Protein AF-A0A0V1H3K2-F1 (afdb_monomer_lite)

Sequence (248 aa):
MGRLRLSHPGTLLQPLITHLFNSYKLFNLHESYLLPVVYCLTVRKDLPMYSLIFQVLHSKADELCVQLDPPKFVCDFETALIPSIQGNFPNTRVQGCFFYFCQAVLRQAGRLGLRTDYIHNQEIRRKVKMLMALALPVNLALAGFEILNGRKLGLVEALFEYFQREWLPATKIPLWNVHGVIVRTNNHLEGWHSRMNKRARKHHLGFYQFLQLIIDEHSKTGMVVRQMDEGYTRGRGYVRRSAAYRVQ

Organism: Trichinella pseudospiralis (NCBI:txid6337)

Structure (mmCIF, N/CA/C/O backbone):
data_AF-A0A0V1H3K2-F1
#
_entry.id   AF-A0A0V1H3K2-F1
#
loop_
_atom_site.group_PDB
_atom_site.id
_atom_site.type_symbol
_atom_site.label_atom_id
_atom_site.label_alt_id
_atom_site.label_comp_id
_atom_site.label_asym_id
_atom_site.label_entity_id
_atom_site.label_seq_id
_atom_site.pdbx_PDB_ins_code
_atom_site.Cartn_x
_atom_site.Cartn_y
_atom_site.Cartn_z
_atom_site.occupancy
_atom_site.B_iso_or_equiv
_atom_site.auth_seq_id
_atom_site.auth_comp_id
_atom_site.auth_asym_id
_atom_site.auth_atom_id
_atom_site.pdbx_PDB_model_num
ATOM 1 N N . MET A 1 1 ? 10.7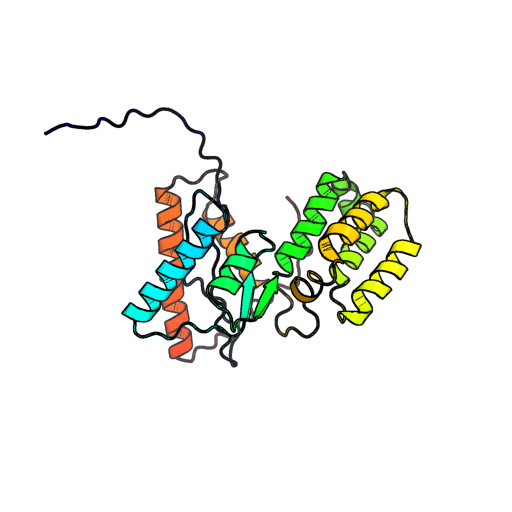22 32.060 -35.560 1.00 31.16 1 MET A N 1
ATOM 2 C CA . MET A 1 1 ? 11.370 32.162 -34.231 1.00 31.16 1 MET A CA 1
ATOM 3 C C . MET A 1 1 ? 10.424 32.878 -33.273 1.00 31.16 1 MET A C 1
ATOM 5 O O . MET A 1 1 ? 10.344 34.096 -33.316 1.00 31.16 1 MET A O 1
ATOM 9 N N . GLY A 1 2 ? 9.663 32.141 -32.461 1.00 22.12 2 GLY A N 1
ATOM 10 C CA . GLY A 1 2 ? 8.742 32.712 -31.471 1.00 22.12 2 GLY A CA 1
ATOM 1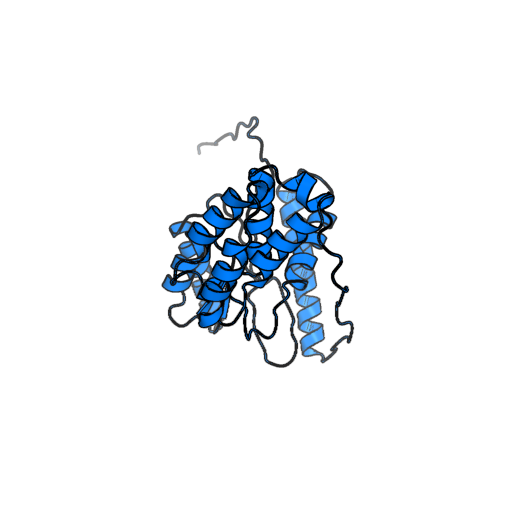1 C C . GLY A 1 2 ? 9.177 32.325 -30.061 1.00 22.12 2 GLY A C 1
ATOM 12 O O . GLY A 1 2 ? 9.178 31.145 -29.727 1.00 22.12 2 GLY A O 1
ATOM 13 N N . ARG A 1 3 ? 9.593 33.310 -29.254 1.00 21.19 3 ARG A N 1
ATOM 14 C CA . ARG A 1 3 ? 9.942 33.143 -27.834 1.00 21.19 3 ARG A CA 1
ATOM 15 C C . ARG A 1 3 ? 8.664 33.045 -27.001 1.00 21.19 3 ARG A C 1
ATOM 17 O O . ARG A 1 3 ? 7.903 34.007 -26.958 1.00 21.19 3 ARG A O 1
ATOM 24 N N . LEU A 1 4 ? 8.480 31.947 -26.273 1.00 20.09 4 LEU A N 1
ATOM 25 C CA . LEU A 1 4 ? 7.503 31.867 -25.185 1.00 20.09 4 LEU A CA 1
ATOM 26 C C . LEU A 1 4 ? 8.158 32.355 -23.887 1.00 20.09 4 LEU A C 1
ATOM 28 O O . LEU A 1 4 ? 9.084 31.738 -23.365 1.00 20.09 4 LEU A O 1
ATOM 32 N N . ARG A 1 5 ? 7.688 33.507 -23.397 1.00 20.83 5 ARG A N 1
ATOM 33 C CA . ARG A 1 5 ? 7.985 34.030 -22.059 1.00 20.83 5 ARG A CA 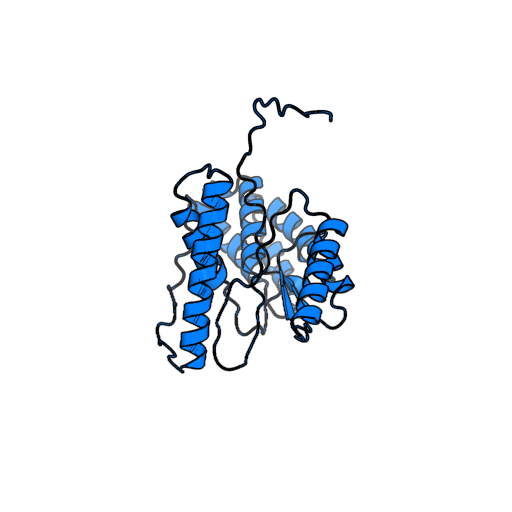1
ATOM 34 C C . ARG A 1 5 ? 7.189 33.218 -21.036 1.00 20.83 5 ARG A C 1
ATOM 36 O O . ARG A 1 5 ? 5.968 33.163 -21.126 1.00 20.83 5 ARG A O 1
ATOM 43 N N . LEU A 1 6 ? 7.869 32.639 -20.050 1.00 22.84 6 LEU A N 1
ATOM 44 C CA . LEU A 1 6 ? 7.227 32.079 -18.862 1.00 22.84 6 LEU A CA 1
ATOM 45 C C . LEU A 1 6 ? 7.042 33.197 -17.832 1.00 22.84 6 LEU A C 1
ATOM 47 O O . LEU A 1 6 ? 7.979 33.589 -17.142 1.00 22.84 6 LEU A O 1
ATOM 51 N N . SER A 1 7 ? 5.826 33.726 -17.749 1.00 21.48 7 SER A N 1
ATOM 52 C CA . SER A 1 7 ? 5.360 34.537 -16.626 1.00 21.48 7 SER A CA 1
ATOM 53 C C . SER A 1 7 ? 4.860 33.612 -15.509 1.00 21.48 7 SER A C 1
ATOM 55 O O . SER A 1 7 ? 3.906 32.863 -15.706 1.00 21.48 7 SER A O 1
ATOM 57 N N . HIS A 1 8 ? 5.498 33.655 -14.340 1.00 23.97 8 HIS A N 1
ATOM 58 C CA . HIS A 1 8 ? 4.903 33.211 -13.071 1.00 23.97 8 HIS A CA 1
ATOM 59 C C . HIS A 1 8 ? 4.033 34.341 -12.495 1.00 23.97 8 HIS A C 1
ATOM 61 O O . HIS A 1 8 ? 4.345 35.511 -12.723 1.00 23.97 8 HIS A O 1
ATOM 67 N N . PRO A 1 9 ? 2.958 34.013 -11.753 1.00 26.77 9 PRO A N 1
ATOM 68 C CA . PRO A 1 9 ? 3.104 33.942 -10.297 1.00 26.77 9 PRO A CA 1
ATOM 69 C C . PRO A 1 9 ? 2.271 32.835 -9.615 1.00 26.77 9 PRO A C 1
ATOM 71 O O . PRO A 1 9 ? 1.129 32.572 -9.965 1.00 26.77 9 PRO A O 1
ATOM 74 N N . GLY A 1 10 ? 2.843 32.247 -8.560 1.00 25.47 10 GLY A N 1
ATOM 75 C CA . GLY A 1 10 ? 2.089 31.841 -7.370 1.00 25.47 10 GLY A CA 1
ATOM 76 C C . GLY A 1 10 ? 1.059 30.720 -7.513 1.00 25.47 10 GLY A C 1
ATOM 77 O O . GLY A 1 10 ? -0.119 30.936 -7.253 1.00 25.47 10 GLY A O 1
ATOM 78 N N . THR A 1 11 ? 1.499 29.490 -7.781 1.00 23.27 11 THR A N 1
ATOM 79 C CA . THR A 1 11 ? 0.731 28.305 -7.368 1.00 23.27 11 THR A CA 1
ATOM 80 C C . THR A 1 11 ? 1.454 27.659 -6.197 1.00 23.27 11 THR A C 1
ATOM 82 O O . THR A 1 11 ? 2.593 27.211 -6.318 1.00 23.27 11 THR A O 1
ATOM 85 N N . LEU A 1 12 ? 0.800 27.683 -5.038 1.00 22.28 12 LEU A N 1
ATOM 86 C CA . LEU A 1 12 ? 1.220 27.025 -3.808 1.00 22.28 12 LEU A CA 1
ATOM 87 C C . LEU A 1 12 ? 1.469 25.536 -4.086 1.00 22.28 12 LEU A C 1
ATOM 89 O O . LEU A 1 12 ? 0.546 24.725 -4.049 1.00 22.28 12 LEU A O 1
ATOM 93 N N . LEU A 1 13 ? 2.725 25.164 -4.333 1.00 23.50 13 LEU A N 1
ATOM 94 C CA . LEU A 1 13 ? 3.183 23.787 -4.192 1.00 23.50 13 LEU A CA 1
ATOM 95 C C . LEU A 1 13 ? 3.201 23.477 -2.691 1.00 23.50 13 LEU A C 1
ATOM 97 O O . LEU A 1 13 ? 4.242 23.480 -2.029 1.00 23.50 13 LEU A O 1
ATOM 101 N N . GLN A 1 14 ? 2.012 23.220 -2.134 1.00 21.36 14 GLN A N 1
ATOM 102 C CA . GLN A 1 14 ? 1.924 22.342 -0.977 1.00 21.36 14 GLN A CA 1
ATOM 103 C C . GLN A 1 14 ? 2.747 21.092 -1.309 1.00 21.36 14 GLN A C 1
ATOM 105 O O . GLN A 1 14 ? 2.702 20.630 -2.453 1.00 21.36 14 GLN A O 1
ATOM 110 N N . PRO A 1 15 ? 3.535 20.557 -0.367 1.00 25.05 15 PRO A N 1
ATOM 111 C CA . PRO A 1 15 ? 4.451 19.468 -0.639 1.00 25.05 15 PRO A CA 1
ATOM 112 C C . PRO A 1 15 ? 3.609 18.216 -0.824 1.00 25.05 15 PRO A C 1
ATOM 114 O O . PRO A 1 15 ? 3.359 17.446 0.100 1.00 25.05 15 PRO A O 1
ATOM 117 N N . LEU A 1 16 ? 3.168 18.015 -2.055 1.00 25.98 16 LEU A N 1
ATOM 118 C CA . LEU A 1 16 ? 2.751 16.745 -2.600 1.00 25.98 16 LEU A CA 1
ATOM 119 C C . LEU A 1 16 ? 4.024 15.894 -2.723 1.00 25.98 16 LEU A C 1
ATOM 121 O O . LEU A 1 16 ? 4.462 15.528 -3.809 1.00 25.98 16 LEU A O 1
ATOM 125 N N . ILE A 1 17 ? 4.620 15.544 -1.572 1.00 29.05 17 ILE A N 1
ATOM 126 C CA . ILE A 1 17 ? 5.387 14.303 -1.400 1.00 29.05 17 ILE A CA 1
ATOM 127 C C . ILE A 1 17 ? 4.345 13.187 -1.460 1.00 29.05 17 ILE A C 1
ATOM 129 O O . ILE A 1 17 ? 4.035 12.507 -0.483 1.00 29.05 17 ILE A O 1
ATOM 133 N N . THR A 1 18 ? 3.704 13.062 -2.613 1.00 27.77 18 THR A N 1
ATOM 134 C CA . THR A 1 18 ? 2.705 12.046 -2.851 1.00 27.77 18 THR A CA 1
ATOM 135 C C . THR A 1 18 ? 3.424 10.882 -3.501 1.00 27.77 18 THR A C 1
ATOM 137 O O . THR A 1 18 ? 3.456 10.753 -4.713 1.00 27.77 18 THR A O 1
ATOM 140 N N . HIS A 1 19 ? 3.970 10.040 -2.625 1.00 40.62 19 HIS A N 1
ATOM 141 C CA . HIS A 1 19 ? 4.202 8.618 -2.866 1.00 40.62 19 HIS A CA 1
ATOM 142 C C . HIS A 1 19 ? 5.291 8.320 -3.896 1.00 40.62 19 HIS A C 1
ATOM 144 O O . HIS A 1 19 ? 5.062 7.923 -5.030 1.00 40.62 19 HIS A O 1
ATOM 150 N N . LEU A 1 20 ? 6.517 8.426 -3.398 1.00 31.77 20 LEU A N 1
ATOM 151 C CA . LEU A 1 20 ? 7.675 7.739 -3.937 1.00 31.77 20 LEU A CA 1
ATOM 152 C C . LEU A 1 20 ? 7.481 6.220 -3.713 1.00 31.77 20 LEU A C 1
ATOM 154 O O . LEU A 1 20 ? 7.878 5.687 -2.682 1.00 31.77 20 LEU A O 1
ATOM 158 N N . PHE A 1 21 ? 6.794 5.543 -4.635 1.00 35.69 21 PHE A N 1
ATOM 159 C CA . PHE A 1 21 ? 6.743 4.076 -4.761 1.00 35.69 21 PHE A CA 1
ATOM 160 C C . PHE A 1 21 ? 7.498 3.745 -6.058 1.00 35.69 21 PHE A C 1
ATOM 162 O O . PHE A 1 21 ? 7.181 4.311 -7.094 1.00 35.69 21 PHE A O 1
ATOM 169 N N . ASN A 1 22 ? 8.578 2.962 -6.084 1.00 36.12 22 ASN A N 1
ATOM 170 C CA . ASN A 1 22 ? 8.785 1.670 -5.443 1.00 36.12 22 ASN A CA 1
ATOM 171 C C . ASN A 1 22 ? 10.248 1.501 -4.982 1.00 36.12 22 ASN A C 1
ATOM 173 O O . ASN A 1 22 ? 11.188 1.654 -5.761 1.00 36.12 22 ASN A O 1
ATOM 177 N N . SER A 1 23 ? 10.450 1.053 -3.742 1.00 33.81 23 SER A N 1
ATOM 178 C CA . SER A 1 23 ? 11.581 0.153 -3.489 1.00 33.81 23 SER A CA 1
ATOM 179 C C . SER A 1 23 ? 11.145 -1.216 -4.011 1.00 33.81 23 SER A C 1
ATOM 181 O O . SER A 1 23 ? 10.232 -1.818 -3.444 1.00 33.81 23 SER A O 1
ATOM 183 N N . TYR A 1 24 ? 11.701 -1.688 -5.133 1.00 36.69 24 TYR A N 1
ATOM 184 C CA . TYR A 1 24 ? 11.449 -3.067 -5.551 1.00 36.69 24 TYR A CA 1
ATOM 185 C C . TYR A 1 24 ? 12.043 -3.983 -4.490 1.00 36.69 24 TYR A C 1
ATOM 187 O O . TYR A 1 24 ? 13.207 -3.871 -4.104 1.00 36.69 24 TYR A O 1
ATOM 195 N N . LYS A 1 25 ? 11.199 -4.868 -3.970 1.00 40.66 25 LYS A N 1
ATOM 196 C CA . LYS A 1 25 ? 11.598 -5.868 -2.996 1.00 40.66 25 LYS A CA 1
ATOM 197 C C . LYS A 1 25 ? 12.151 -7.063 -3.760 1.00 40.66 25 LYS A C 1
ATOM 199 O O . LYS A 1 25 ? 11.403 -7.983 -4.073 1.00 40.66 25 LYS A O 1
ATOM 204 N N . LEU A 1 26 ? 13.446 -7.048 -4.068 1.00 31.12 26 LEU A N 1
ATOM 205 C CA . LEU A 1 26 ? 14.119 -8.265 -4.510 1.00 31.12 26 LEU A CA 1
ATOM 206 C C . LEU A 1 26 ? 14.356 -9.125 -3.262 1.00 31.12 26 LEU A C 1
ATOM 208 O O . LEU A 1 26 ? 15.277 -8.884 -2.485 1.00 31.12 26 LEU A O 1
ATOM 212 N N . PHE A 1 27 ? 13.463 -10.080 -3.003 1.00 34.72 27 PHE A N 1
ATOM 213 C CA . PHE A 1 27 ? 13.731 -11.120 -2.015 1.00 34.72 27 PHE A CA 1
ATOM 214 C C . PHE A 1 27 ? 14.768 -12.072 -2.613 1.00 34.72 27 PHE A C 1
ATOM 216 O O . PHE A 1 27 ? 14.397 -13.064 -3.230 1.00 34.72 27 PHE A O 1
ATOM 223 N N . ASN A 1 28 ? 16.054 -11.780 -2.425 1.00 29.19 28 ASN A N 1
ATOM 224 C CA . ASN A 1 28 ? 17.052 -12.839 -2.467 1.00 29.19 28 ASN A CA 1
ATOM 225 C C . ASN A 1 28 ? 17.133 -13.455 -1.072 1.00 29.19 28 ASN A C 1
ATOM 227 O O . ASN A 1 28 ? 17.238 -12.747 -0.070 1.00 29.19 28 ASN A O 1
ATOM 231 N N . LEU A 1 29 ? 16.995 -14.777 -1.019 1.00 31.14 29 LEU A N 1
ATOM 232 C CA . LEU A 1 29 ? 16.656 -15.585 0.157 1.00 31.14 29 LEU A CA 1
ATOM 233 C C . LEU A 1 29 ? 17.688 -15.579 1.299 1.00 31.14 29 LEU A C 1
ATOM 235 O O . LEU A 1 29 ? 17.556 -16.378 2.220 1.00 31.14 29 LEU A O 1
ATOM 239 N N . HIS A 1 30 ? 18.685 -14.695 1.273 1.00 32.72 30 HIS A N 1
ATOM 240 C CA . HIS A 1 30 ? 19.776 -14.717 2.239 1.00 32.72 30 HIS A CA 1
ATOM 241 C C . HIS A 1 30 ? 19.882 -13.469 3.124 1.00 32.72 30 HIS A C 1
ATOM 243 O O . HIS A 1 30 ? 20.229 -13.609 4.289 1.00 32.72 30 HIS A O 1
ATOM 249 N N . GLU A 1 31 ? 19.494 -12.269 2.675 1.00 45.09 31 GLU A N 1
ATOM 250 C CA . GLU A 1 31 ? 19.596 -11.061 3.508 1.00 45.09 31 GLU A CA 1
ATOM 251 C C . GLU A 1 31 ? 18.487 -10.038 3.170 1.00 45.09 31 GLU A C 1
ATOM 253 O O . GLU A 1 31 ? 18.249 -9.688 2.015 1.00 45.09 31 GLU A O 1
ATOM 258 N N . SER A 1 32 ? 17.772 -9.545 4.189 1.00 54.06 32 SER A N 1
ATOM 259 C CA . SER A 1 32 ? 16.581 -8.686 4.038 1.00 54.06 32 SER A CA 1
ATOM 260 C C . SER A 1 32 ? 16.925 -7.211 3.784 1.00 54.06 32 SER A C 1
ATOM 262 O O . SER A 1 32 ? 16.636 -6.348 4.618 1.00 54.06 32 SER A O 1
ATOM 264 N N . TYR A 1 33 ? 17.525 -6.892 2.640 1.00 53.12 33 TYR A N 1
ATOM 265 C CA . TYR A 1 33 ? 17.810 -5.505 2.274 1.00 53.12 33 TYR A CA 1
ATOM 266 C C . TYR A 1 33 ? 16.653 -4.854 1.505 1.00 53.12 33 TYR A C 1
ATOM 268 O O . TYR A 1 33 ? 16.044 -5.449 0.621 1.00 53.12 33 TYR A O 1
ATOM 276 N N . LEU A 1 34 ? 16.345 -3.600 1.851 1.00 61.19 34 LEU A N 1
ATOM 277 C CA . LEU A 1 34 ? 15.389 -2.762 1.128 1.00 61.19 34 LEU A CA 1
ATOM 278 C C . LEU A 1 34 ? 16.155 -1.608 0.494 1.00 61.19 34 LEU A C 1
ATOM 280 O O . LEU A 1 34 ? 16.665 -0.738 1.205 1.00 61.19 34 LEU A O 1
ATOM 284 N N . LEU A 1 35 ? 16.223 -1.616 -0.835 1.00 63.19 35 LEU A N 1
ATOM 285 C CA . LEU A 1 35 ? 16.928 -0.611 -1.616 1.00 63.19 35 LEU A CA 1
ATOM 286 C C . LEU A 1 35 ? 15.934 0.187 -2.469 1.00 63.19 35 LEU A C 1
ATOM 288 O O . LEU A 1 35 ? 15.084 -0.404 -3.140 1.00 63.19 35 LEU A O 1
ATOM 292 N N . PRO A 1 36 ? 15.997 1.527 -2.445 1.00 67.69 36 PRO A N 1
ATOM 293 C CA . PRO A 1 36 ? 15.256 2.342 -3.388 1.00 67.69 36 PRO A CA 1
ATOM 294 C C . PRO A 1 36 ? 15.947 2.273 -4.753 1.00 67.69 36 PRO A C 1
ATOM 296 O O . PRO A 1 36 ? 17.112 2.629 -4.908 1.00 67.69 36 PRO A O 1
ATOM 299 N N . VAL A 1 37 ? 15.210 1.792 -5.742 1.00 70.25 37 VAL A N 1
ATOM 300 C CA . VAL A 1 37 ? 15.744 1.432 -7.063 1.00 70.25 37 VAL A CA 1
ATOM 301 C C . VAL A 1 37 ? 15.126 2.276 -8.165 1.00 70.25 37 VAL A C 1
ATOM 303 O O . VAL A 1 37 ? 15.810 2.601 -9.128 1.00 70.25 37 VAL A O 1
ATOM 306 N N . VAL A 1 38 ? 13.875 2.713 -7.997 1.00 75.75 38 VAL A N 1
ATOM 307 C CA . VAL A 1 38 ? 13.212 3.638 -8.918 1.00 75.75 38 VAL A CA 1
ATOM 308 C C . VAL A 1 38 ? 12.483 4.723 -8.138 1.00 75.75 38 VAL A C 1
ATOM 310 O O . VAL A 1 38 ? 11.811 4.465 -7.139 1.00 75.75 38 VAL A O 1
ATOM 313 N N . TYR A 1 39 ? 12.630 5.955 -8.620 1.00 77.69 39 TYR A N 1
ATOM 314 C CA . TYR A 1 39 ? 12.004 7.144 -8.063 1.00 77.69 39 TYR A CA 1
ATOM 315 C C . TYR A 1 39 ? 11.052 7.721 -9.106 1.00 77.69 39 TYR A C 1
ATOM 317 O O . TYR A 1 39 ? 11.484 8.128 -10.181 1.00 77.69 39 TYR A O 1
ATOM 325 N N . CYS A 1 40 ? 9.764 7.775 -8.776 1.00 78.56 40 CYS A N 1
ATOM 326 C CA . CYS A 1 40 ? 8.736 8.330 -9.649 1.00 78.56 40 CYS A CA 1
ATOM 327 C C . CYS A 1 40 ? 8.193 9.626 -9.048 1.00 78.56 40 CYS A C 1
ATOM 329 O O . CYS A 1 40 ? 7.790 9.655 -7.885 1.00 78.56 40 CYS A O 1
ATOM 331 N N . LEU A 1 41 ? 8.177 10.691 -9.849 1.00 81.06 41 LEU A N 1
ATOM 332 C CA . LEU A 1 41 ? 7.529 11.955 -9.515 1.00 81.06 41 LEU A CA 1
ATOM 333 C C . LEU A 1 41 ? 6.338 12.143 -10.439 1.00 81.06 41 LEU A C 1
ATOM 335 O O . LEU A 1 41 ? 6.506 12.310 -11.645 1.00 81.06 41 LEU A O 1
ATOM 339 N N . THR A 1 42 ? 5.136 12.102 -9.873 1.00 80.00 42 THR A N 1
ATOM 340 C CA . THR A 1 42 ? 3.899 12.223 -10.640 1.00 80.00 42 THR A CA 1
ATOM 341 C C . THR A 1 42 ? 3.017 13.336 -10.099 1.00 80.00 42 THR A C 1
ATOM 343 O O . THR A 1 42 ? 3.013 13.650 -8.910 1.00 80.00 42 THR A O 1
ATOM 346 N N . VAL A 1 43 ? 2.246 13.936 -11.004 1.00 78.56 43 VAL A N 1
ATOM 347 C CA . VAL A 1 43 ? 1.207 14.923 -10.672 1.00 78.56 43 VAL A CA 1
ATOM 348 C C . VAL A 1 43 ? -0.164 14.276 -10.461 1.00 78.56 43 VAL A C 1
ATOM 350 O O . VAL A 1 43 ? -1.058 14.893 -9.889 1.00 78.56 43 VAL A O 1
ATOM 353 N N . ARG A 1 44 ? -0.336 13.028 -10.916 1.00 81.44 44 ARG A N 1
ATOM 354 C CA . ARG A 1 44 ? -1.574 12.249 -10.813 1.00 81.44 44 ARG A CA 1
ATOM 355 C C . ARG A 1 44 ? -1.300 10.858 -10.251 1.00 81.44 44 ARG A C 1
ATOM 357 O O . ARG A 1 44 ? -0.188 10.339 -10.354 1.00 81.44 44 ARG A O 1
ATOM 364 N N . LYS A 1 45 ? -2.351 10.270 -9.684 1.00 82.69 45 LYS A N 1
ATOM 365 C CA . LYS A 1 45 ? -2.380 8.917 -9.113 1.00 82.69 45 LYS A CA 1
ATOM 366 C C . LYS A 1 45 ? -3.546 8.109 -9.676 1.00 82.69 45 LYS A C 1
ATOM 368 O O . LYS A 1 45 ? -4.368 7.562 -8.943 1.00 82.69 45 LYS A O 1
ATOM 373 N N . ASP A 1 46 ? -3.672 8.130 -10.992 1.00 87.44 46 ASP A N 1
ATOM 374 C CA . ASP A 1 46 ? -4.689 7.384 -11.716 1.00 87.44 46 ASP A CA 1
ATOM 375 C C . ASP A 1 46 ? -4.076 6.133 -12.359 1.00 87.44 46 ASP A C 1
ATOM 377 O O . ASP A 1 46 ? -2.857 5.952 -12.415 1.00 87.44 46 ASP A O 1
ATOM 381 N N . LEU A 1 47 ? -4.945 5.224 -12.798 1.00 90.38 47 LEU A N 1
ATOM 382 C CA . LEU A 1 47 ? -4.532 3.953 -13.388 1.00 90.38 47 LEU A CA 1
ATOM 383 C C . LEU A 1 47 ? -3.665 4.155 -14.646 1.00 90.38 47 LEU A C 1
ATOM 385 O O . LEU A 1 47 ? -2.640 3.470 -14.751 1.00 90.38 47 LEU A O 1
ATOM 389 N N . PRO A 1 48 ? -3.989 5.093 -15.564 1.00 93.06 48 PRO A N 1
ATOM 390 C CA . PRO A 1 48 ? -3.135 5.380 -16.713 1.00 93.06 48 PRO A CA 1
ATOM 391 C C . PRO A 1 48 ? -1.724 5.826 -16.320 1.00 93.06 48 PRO A C 1
ATOM 393 O O . PRO A 1 48 ? -0.759 5.342 -16.906 1.00 93.06 48 PRO A O 1
ATOM 396 N N . MET A 1 49 ? -1.579 6.695 -15.312 1.00 89.38 49 MET A N 1
ATOM 397 C CA . MET A 1 49 ? -0.263 7.170 -14.876 1.00 89.38 49 MET A CA 1
ATOM 398 C C . MET A 1 49 ? 0.592 6.038 -14.303 1.00 89.38 49 MET A C 1
ATOM 400 O O . MET A 1 49 ? 1.769 5.928 -14.641 1.00 89.38 49 MET A O 1
ATOM 404 N N . TYR A 1 50 ? 0.013 5.171 -13.467 1.00 88.94 50 TYR A N 1
ATOM 405 C CA . TYR A 1 50 ? 0.749 4.021 -12.937 1.00 88.94 50 TYR A CA 1
ATOM 406 C C . TYR A 1 50 ? 1.114 3.008 -14.022 1.00 88.94 50 TYR A C 1
ATOM 408 O O . TYR A 1 50 ? 2.232 2.500 -14.032 1.00 88.94 50 TYR A O 1
ATOM 416 N N . SER A 1 51 ? 0.210 2.760 -14.970 1.00 90.88 51 SER A N 1
ATOM 417 C CA . SER A 1 51 ? 0.494 1.867 -16.098 1.00 90.88 51 SER A CA 1
ATOM 418 C C . SER A 1 51 ? 1.632 2.407 -16.964 1.00 90.88 51 SER A C 1
ATOM 420 O O . SER A 1 51 ? 2.530 1.653 -17.321 1.00 90.88 51 SER A O 1
ATOM 422 N N . LEU A 1 52 ? 1.659 3.720 -17.218 1.00 91.25 52 LEU A N 1
ATOM 423 C CA . LEU A 1 52 ? 2.759 4.370 -17.929 1.00 91.25 52 LEU A CA 1
ATOM 424 C C . LEU A 1 52 ? 4.096 4.210 -17.190 1.00 91.25 52 LEU A C 1
ATOM 426 O O . LEU A 1 52 ? 5.108 3.909 -17.817 1.00 91.25 52 LEU A O 1
ATOM 430 N N . ILE A 1 53 ? 4.111 4.366 -15.860 1.00 88.56 53 ILE A N 1
ATOM 431 C CA . ILE A 1 53 ? 5.319 4.126 -15.052 1.00 88.56 53 ILE A CA 1
ATOM 432 C C . ILE A 1 53 ? 5.837 2.698 -15.259 1.00 88.56 53 ILE A C 1
ATOM 434 O O . ILE A 1 53 ? 7.035 2.509 -15.469 1.00 88.56 53 ILE A O 1
ATOM 438 N N . PHE A 1 54 ? 4.956 1.696 -15.206 1.00 89.31 54 PHE A N 1
ATOM 439 C CA . PHE A 1 54 ? 5.357 0.299 -15.380 1.00 89.31 54 PHE A CA 1
ATOM 440 C C . PHE A 1 54 ? 5.801 -0.020 -16.811 1.00 89.31 54 PHE A C 1
ATOM 442 O O . PHE A 1 54 ? 6.752 -0.772 -16.987 1.00 89.31 54 PHE A O 1
ATOM 449 N N . GLN A 1 5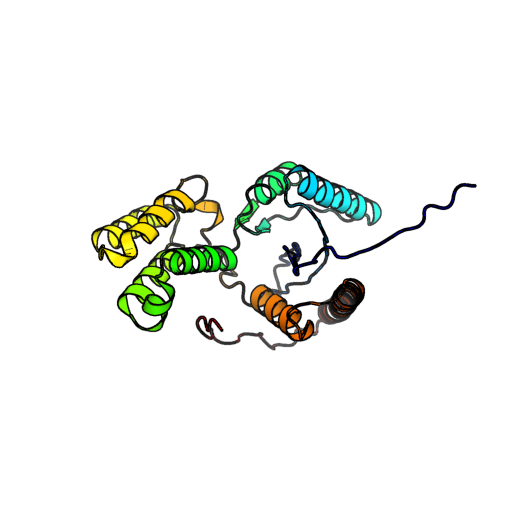5 ? 5.202 0.602 -17.826 1.00 90.44 55 GLN A N 1
ATOM 450 C CA . GLN A 1 55 ? 5.661 0.480 -19.214 1.00 90.44 55 GLN A CA 1
ATOM 451 C C . GLN A 1 55 ? 7.069 1.053 -19.409 1.00 90.44 55 GLN A C 1
ATOM 453 O O . GLN A 1 55 ? 7.916 0.414 -20.030 1.00 90.44 55 GLN A O 1
ATOM 458 N N . VAL A 1 56 ? 7.348 2.232 -18.839 1.00 89.12 56 VAL A N 1
ATOM 459 C CA . VAL A 1 56 ? 8.698 2.823 -18.858 1.00 89.12 56 VAL A CA 1
ATOM 460 C C . VAL A 1 56 ? 9.693 1.909 -18.145 1.00 89.12 56 VAL A C 1
ATOM 462 O O . VAL A 1 56 ? 10.818 1.737 -18.607 1.00 89.12 56 VAL A O 1
ATOM 465 N N . LEU A 1 57 ? 9.279 1.303 -17.034 1.00 86.00 57 LEU A N 1
ATOM 466 C CA . LEU A 1 57 ? 10.107 0.369 -16.285 1.00 86.00 57 LEU A CA 1
ATOM 467 C C . LEU A 1 57 ? 10.435 -0.897 -17.086 1.00 86.00 57 LEU A C 1
ATOM 469 O O . LEU A 1 57 ? 11.597 -1.288 -17.107 1.00 86.00 57 LEU A O 1
ATOM 473 N N . HIS A 1 58 ? 9.448 -1.499 -17.756 1.00 85.50 58 HIS A N 1
ATOM 474 C CA . HIS A 1 58 ? 9.652 -2.642 -18.654 1.00 85.50 58 HIS A CA 1
ATOM 475 C C . HIS A 1 58 ? 10.612 -2.289 -19.789 1.00 85.50 58 HIS A C 1
ATOM 477 O O . HIS A 1 58 ? 11.621 -2.960 -19.960 1.00 85.50 58 HIS A O 1
ATOM 483 N N . SER A 1 59 ? 10.392 -1.156 -20.461 1.00 88.75 59 SER A N 1
ATOM 484 C CA . SER A 1 59 ? 11.287 -0.684 -21.525 1.00 88.75 59 SER A CA 1
ATOM 485 C C . SER A 1 59 ? 12.731 -0.489 -21.044 1.00 88.75 59 SER A C 1
ATOM 487 O O . SER A 1 59 ? 13.668 -0.797 -21.777 1.00 88.75 59 SER A O 1
ATOM 489 N N . LYS A 1 60 ? 12.929 -0.005 -19.810 1.00 84.50 60 LYS A N 1
ATOM 490 C CA . LYS A 1 60 ? 14.265 0.108 -19.208 1.00 84.50 60 LYS A CA 1
ATOM 491 C C . LYS A 1 60 ? 14.856 -1.232 -18.789 1.00 84.50 60 LYS A C 1
ATOM 493 O O . LYS A 1 60 ? 16.069 -1.386 -18.861 1.00 84.50 60 LYS A O 1
ATOM 498 N N . ALA A 1 61 ? 14.035 -2.180 -18.355 1.00 81.12 61 ALA A N 1
ATOM 499 C CA . ALA A 1 61 ? 14.489 -3.531 -18.062 1.00 81.12 61 ALA A CA 1
ATOM 500 C C . ALA A 1 61 ? 14.971 -4.232 -19.345 1.00 81.12 61 ALA A C 1
ATOM 502 O O . ALA A 1 61 ? 16.063 -4.797 -19.343 1.00 81.12 61 ALA A O 1
ATOM 503 N N . ASP A 1 62 ? 14.235 -4.078 -20.450 1.00 87.38 62 ASP A N 1
ATOM 504 C CA . ASP A 1 62 ? 14.596 -4.608 -21.769 1.00 87.38 62 ASP A CA 1
ATOM 505 C C . ASP A 1 62 ? 15.904 -4.000 -22.298 1.00 87.38 62 ASP A C 1
ATOM 507 O O . ASP A 1 62 ? 16.791 -4.731 -22.734 1.00 87.38 62 ASP A O 1
ATOM 511 N N . GLU A 1 63 ? 16.070 -2.672 -22.202 1.00 89.31 63 GLU A N 1
ATOM 512 C CA . GLU A 1 63 ? 17.310 -1.968 -22.585 1.00 89.31 63 GLU A CA 1
ATOM 513 C C . GLU A 1 63 ? 18.534 -2.490 -21.817 1.00 89.31 63 GLU A C 1
ATOM 515 O O . GLU A 1 63 ? 19.638 -2.552 -22.356 1.00 89.31 63 GLU A O 1
ATOM 520 N N . LEU A 1 64 ? 18.336 -2.874 -20.555 1.00 84.06 64 LEU A N 1
ATOM 521 C CA . LEU A 1 64 ? 19.383 -3.392 -19.679 1.00 84.06 64 LEU A CA 1
ATOM 522 C C . LEU A 1 64 ? 19.520 -4.921 -19.739 1.00 84.06 64 LEU A C 1
ATOM 524 O O . LEU A 1 64 ? 20.336 -5.475 -19.001 1.00 84.06 64 LEU A O 1
ATOM 528 N N . CYS A 1 65 ? 18.740 -5.605 -20.584 1.00 88.00 65 CYS A N 1
ATOM 529 C CA . CYS A 1 65 ? 18.666 -7.067 -20.657 1.00 88.00 65 CYS A CA 1
ATOM 530 C C . CYS A 1 65 ? 18.365 -7.731 -19.295 1.00 88.00 65 CYS A C 1
ATOM 532 O O . CYS A 1 65 ? 18.883 -8.806 -18.985 1.00 88.00 65 CYS A O 1
ATOM 534 N N . VAL A 1 66 ? 17.538 -7.089 -18.464 1.00 80.88 66 VAL A N 1
ATOM 535 C CA . VAL A 1 66 ? 17.121 -7.585 -17.146 1.00 80.88 66 VAL A CA 1
ATOM 536 C C . VAL A 1 66 ? 15.685 -8.088 -17.220 1.00 80.88 66 VAL A C 1
ATOM 538 O O . VAL A 1 66 ? 14.778 -7.349 -17.584 1.00 80.88 66 VAL A O 1
ATOM 541 N N . GLN A 1 67 ? 15.446 -9.327 -16.789 1.00 78.44 67 GLN A N 1
ATOM 542 C CA . GLN A 1 67 ? 14.086 -9.847 -16.668 1.00 78.44 67 GLN A CA 1
ATOM 543 C C . GLN A 1 67 ? 13.399 -9.279 -15.420 1.00 78.44 67 GLN A C 1
ATOM 545 O O . GLN A 1 67 ? 13.817 -9.533 -14.287 1.00 78.44 67 GLN A O 1
ATOM 550 N N . LEU A 1 68 ? 12.304 -8.545 -15.622 1.00 78.50 68 LEU A N 1
ATOM 551 C CA . LEU A 1 68 ? 11.501 -7.977 -14.544 1.00 78.50 68 LEU A CA 1
ATOM 552 C C . LEU A 1 68 ? 10.234 -8.807 -14.290 1.00 78.50 68 LEU A C 1
ATOM 554 O O . LEU A 1 68 ? 9.142 -8.446 -14.718 1.00 78.50 68 LEU A O 1
ATOM 558 N N . ASP A 1 69 ? 10.381 -9.905 -13.547 1.00 78.25 69 ASP A N 1
ATOM 559 C CA . ASP A 1 69 ? 9.260 -10.760 -13.125 1.00 78.25 69 ASP A CA 1
ATOM 560 C C . ASP A 1 69 ? 9.280 -10.999 -11.603 1.00 78.25 69 ASP A C 1
ATOM 562 O O . ASP A 1 69 ? 9.725 -12.041 -11.114 1.00 78.25 69 ASP A O 1
ATOM 566 N N . PRO A 1 70 ? 8.893 -9.993 -10.797 1.00 79.06 70 PRO A N 1
ATOM 567 C CA . PRO A 1 70 ? 8.939 -10.124 -9.353 1.00 79.06 70 PRO A CA 1
ATOM 568 C C . PRO A 1 70 ? 7.828 -11.064 -8.856 1.00 79.06 70 PRO A C 1
ATOM 570 O O . PRO A 1 70 ? 6.645 -10.841 -9.127 1.00 79.06 70 PRO A O 1
ATOM 573 N N . PRO A 1 71 ? 8.145 -12.048 -7.996 1.00 74.75 71 PRO A N 1
ATOM 574 C CA . PRO A 1 71 ? 7.143 -12.991 -7.491 1.00 74.75 71 PRO A CA 1
ATOM 575 C C . PRO A 1 71 ? 6.107 -12.322 -6.572 1.00 74.75 71 PRO A C 1
ATOM 577 O O . PRO A 1 71 ? 4.999 -12.833 -6.376 1.00 74.75 71 PRO A O 1
ATOM 580 N N . LYS A 1 72 ? 6.460 -11.178 -5.967 1.00 77.44 72 LYS A N 1
ATOM 581 C CA . LYS A 1 72 ? 5.606 -10.445 -5.031 1.00 77.44 72 LYS A CA 1
ATOM 582 C C . LYS A 1 72 ? 5.837 -8.938 -5.105 1.00 77.44 72 LYS A C 1
ATOM 584 O O . LYS A 1 72 ? 6.965 -8.477 -4.954 1.00 77.44 72 LYS A O 1
ATOM 589 N N . PHE A 1 73 ? 4.748 -8.180 -5.179 1.00 77.94 73 PHE A N 1
ATOM 590 C CA . PHE A 1 73 ? 4.731 -6.735 -4.964 1.00 77.94 73 PHE A CA 1
ATOM 591 C C . PHE A 1 73 ? 4.120 -6.403 -3.600 1.00 77.94 73 PHE A C 1
ATOM 593 O O . PHE A 1 73 ? 3.124 -6.999 -3.189 1.00 77.94 73 PHE A O 1
ATOM 600 N N . VAL A 1 74 ? 4.717 -5.440 -2.893 1.00 76.62 74 VAL A N 1
ATOM 601 C CA . VAL A 1 74 ? 4.147 -4.861 -1.669 1.00 76.62 74 VAL A CA 1
ATOM 602 C C . VAL A 1 74 ? 3.882 -3.384 -1.918 1.00 76.62 74 VAL A C 1
ATOM 604 O O . VAL A 1 74 ? 4.826 -2.643 -2.177 1.00 76.62 74 VAL A O 1
ATOM 607 N N . CYS A 1 75 ? 2.626 -2.957 -1.844 1.00 77.44 75 CYS A N 1
ATOM 608 C CA . CYS A 1 75 ? 2.220 -1.608 -2.237 1.00 77.44 75 CYS A CA 1
ATOM 609 C C . CYS A 1 75 ? 1.210 -0.981 -1.269 1.00 77.44 75 CYS A C 1
ATOM 611 O O . CYS A 1 75 ? 0.720 -1.625 -0.339 1.00 77.44 75 CYS A O 1
ATOM 613 N N . ASP A 1 76 ? 0.889 0.288 -1.497 1.00 76.12 76 ASP A N 1
ATOM 614 C CA . ASP A 1 76 ? -0.208 0.968 -0.810 1.00 76.12 76 ASP A CA 1
ATOM 615 C C . ASP A 1 76 ? -1.575 0.480 -1.285 1.00 76.12 76 ASP A C 1
ATOM 617 O O . ASP A 1 76 ? -1.720 -0.072 -2.375 1.00 76.12 76 ASP A O 1
ATOM 621 N N . PHE A 1 77 ? -2.602 0.735 -0.471 1.00 77.44 77 PHE A N 1
ATOM 622 C CA . PHE A 1 77 ? -4.006 0.448 -0.791 1.00 77.44 77 PHE A CA 1
ATOM 623 C C . PHE A 1 77 ? -4.621 1.502 -1.721 1.00 77.44 77 PHE A C 1
ATOM 625 O O . PHE A 1 77 ? -5.770 1.903 -1.549 1.00 77.44 77 PHE A O 1
ATOM 632 N N . GLU A 1 78 ? -3.848 2.001 -2.683 1.00 79.88 78 GLU A N 1
ATOM 633 C CA . GLU A 1 78 ? -4.357 2.957 -3.658 1.00 79.88 78 GLU A CA 1
ATOM 634 C C . GLU A 1 78 ? -5.193 2.245 -4.724 1.00 79.88 78 GLU A C 1
ATOM 636 O O . GLU A 1 78 ? -4.737 1.289 -5.354 1.00 79.88 78 GLU A O 1
ATOM 641 N N . THR A 1 79 ? -6.407 2.750 -4.959 1.00 82.12 79 THR A N 1
ATOM 642 C CA . THR A 1 79 ? -7.402 2.153 -5.866 1.00 82.12 79 THR A CA 1
ATOM 643 C C . THR A 1 79 ? -6.861 1.896 -7.273 1.00 82.12 79 THR A C 1
ATOM 645 O O . THR A 1 79 ? -7.226 0.907 -7.896 1.00 82.12 79 THR A O 1
ATOM 648 N N . ALA A 1 80 ? -5.979 2.766 -7.771 1.00 87.25 80 ALA A N 1
ATOM 649 C CA . ALA A 1 80 ? -5.399 2.666 -9.108 1.00 87.25 80 ALA A CA 1
ATOM 650 C C . ALA A 1 80 ? -4.105 1.831 -9.177 1.00 87.25 80 ALA A C 1
ATOM 652 O O . ALA A 1 80 ? -3.738 1.351 -10.252 1.00 87.25 80 ALA A O 1
ATOM 653 N N . LEU A 1 81 ? -3.403 1.652 -8.055 1.00 85.81 81 LEU A N 1
ATOM 654 C CA . LEU A 1 81 ? -2.083 1.017 -8.031 1.00 85.81 81 LEU A CA 1
ATOM 655 C C . LEU A 1 81 ? -2.180 -0.508 -8.134 1.00 85.81 81 LEU A C 1
ATOM 657 O O . LEU A 1 81 ? -1.442 -1.129 -8.888 1.00 85.81 81 LEU A O 1
ATOM 661 N N . ILE A 1 82 ? -3.118 -1.123 -7.412 1.00 86.44 82 ILE A N 1
ATOM 662 C CA . ILE A 1 82 ? -3.276 -2.585 -7.435 1.00 86.44 82 ILE A CA 1
ATOM 663 C C . ILE A 1 82 ? -3.676 -3.084 -8.837 1.00 86.44 82 ILE A C 1
ATOM 665 O O . ILE A 1 82 ? -2.977 -3.959 -9.353 1.00 86.44 82 ILE A O 1
ATOM 669 N N . PRO A 1 83 ? -4.702 -2.514 -9.506 1.00 90.38 83 PRO A N 1
ATOM 670 C CA . PRO A 1 83 ? -5.062 -2.938 -10.858 1.00 90.38 83 PRO A CA 1
ATOM 671 C C . PRO A 1 83 ? -3.958 -2.674 -11.886 1.00 90.38 83 PRO A C 1
ATOM 673 O O . PRO A 1 83 ? -3.776 -3.473 -12.798 1.00 90.38 83 PRO A O 1
ATOM 676 N N . SER A 1 84 ? -3.193 -1.583 -11.746 1.00 90.31 84 SER A N 1
ATOM 677 C CA . SER A 1 84 ? -2.079 -1.302 -12.663 1.00 90.31 84 SER A CA 1
ATOM 678 C C . SER A 1 84 ? -0.918 -2.281 -12.487 1.00 90.31 84 SER A C 1
ATOM 680 O O . SER A 1 84 ? -0.354 -2.709 -13.491 1.00 90.31 84 SER A O 1
ATOM 682 N N . ILE A 1 85 ? -0.601 -2.709 -11.257 1.00 87.44 85 ILE A N 1
ATOM 683 C CA . ILE A 1 85 ? 0.374 -3.789 -11.029 1.00 87.44 85 ILE A CA 1
ATOM 684 C C . ILE A 1 85 ? -0.131 -5.085 -11.666 1.00 87.44 85 ILE A C 1
ATOM 686 O O . ILE A 1 85 ? 0.597 -5.695 -12.437 1.00 87.44 85 ILE A O 1
ATOM 690 N N . GLN A 1 86 ? -1.377 -5.483 -11.396 1.00 89.62 86 GLN A N 1
ATOM 691 C CA . GLN A 1 86 ? -1.948 -6.723 -11.939 1.00 89.62 86 GLN A CA 1
ATOM 692 C C . GLN A 1 86 ? -2.007 -6.724 -13.473 1.00 89.62 86 GLN A C 1
ATOM 694 O O . GLN A 1 86 ? -1.771 -7.758 -14.089 1.00 89.62 86 GLN A O 1
ATOM 699 N N . GLY A 1 87 ? -2.281 -5.570 -14.090 1.00 91.94 87 GLY A N 1
ATOM 700 C CA . GLY A 1 87 ? -2.299 -5.425 -15.546 1.00 91.94 87 GLY A CA 1
ATOM 701 C C . GLY A 1 87 ? -0.914 -5.472 -16.201 1.00 91.94 87 GLY A C 1
ATOM 702 O O . GLY A 1 87 ? -0.811 -5.919 -17.336 1.00 91.94 87 GLY A O 1
ATOM 703 N N . ASN A 1 88 ? 0.145 -5.035 -15.506 1.00 89.94 88 ASN A N 1
ATOM 704 C CA . ASN A 1 88 ? 1.517 -5.018 -16.043 1.00 89.94 88 ASN A CA 1
ATOM 705 C C . ASN A 1 88 ? 2.368 -6.223 -15.604 1.00 89.94 88 ASN A C 1
ATOM 707 O O . ASN A 1 88 ? 3.392 -6.496 -16.226 1.00 89.94 88 ASN A O 1
ATOM 711 N N . PHE A 1 89 ? 1.960 -6.925 -14.544 1.00 86.88 89 PHE A N 1
ATOM 712 C CA . PHE A 1 89 ? 2.643 -8.085 -13.971 1.00 86.88 89 PHE A CA 1
ATOM 713 C C . PHE A 1 89 ? 1.616 -9.168 -13.584 1.00 86.88 89 PHE A C 1
ATOM 715 O O . PHE A 1 89 ? 1.283 -9.326 -12.406 1.00 86.88 89 PHE A O 1
ATOM 722 N N . PRO A 1 90 ? 1.082 -9.929 -14.556 1.00 88.25 90 PRO A N 1
ATOM 723 C CA . PRO A 1 90 ? -0.029 -10.857 -14.318 1.00 88.25 90 PRO A CA 1
ATOM 724 C C . PRO A 1 90 ? 0.330 -12.030 -13.390 1.00 88.25 90 PRO A C 1
ATOM 726 O O . PRO A 1 90 ? -0.536 -12.546 -12.686 1.00 88.25 90 PRO A O 1
ATOM 729 N N . ASN A 1 91 ? 1.605 -12.430 -13.345 1.00 88.19 91 ASN A N 1
ATOM 730 C CA . ASN A 1 91 ? 2.085 -13.546 -12.517 1.00 88.19 91 ASN A CA 1
ATOM 731 C C . ASN A 1 91 ? 2.467 -13.124 -11.088 1.00 88.19 91 ASN A C 1
ATOM 733 O O . ASN A 1 91 ? 2.714 -13.963 -10.217 1.00 88.19 91 ASN A O 1
ATOM 737 N N . THR A 1 92 ? 2.511 -11.821 -10.820 1.00 82.94 92 THR A N 1
ATOM 738 C CA . THR A 1 92 ? 2.923 -11.277 -9.532 1.00 82.94 92 THR A CA 1
ATOM 739 C C . THR A 1 92 ? 1.801 -11.365 -8.504 1.00 82.94 92 THR A C 1
ATOM 741 O O . THR A 1 92 ? 0.670 -10.929 -8.720 1.00 82.94 92 THR A O 1
ATOM 744 N N . ARG A 1 93 ? 2.150 -11.783 -7.283 1.00 83.38 93 ARG A N 1
ATOM 745 C CA . ARG A 1 93 ? 1.256 -11.638 -6.125 1.00 83.38 93 ARG A CA 1
ATOM 746 C C . ARG A 1 93 ? 1.319 -10.221 -5.561 1.00 83.38 93 ARG A C 1
ATOM 748 O O . ARG A 1 93 ? 2.377 -9.783 -5.108 1.00 83.38 93 ARG A O 1
ATOM 755 N N . VAL A 1 94 ? 0.186 -9.527 -5.509 1.00 82.06 94 VAL A N 1
ATOM 756 C CA . VAL A 1 94 ? 0.095 -8.196 -4.890 1.00 82.06 94 VAL A CA 1
ATOM 757 C C . VAL A 1 94 ? -0.291 -8.318 -3.419 1.00 82.06 94 VAL A C 1
ATOM 759 O O . VAL A 1 94 ? -1.230 -9.024 -3.060 1.00 82.06 94 VAL A O 1
ATOM 762 N N . GLN A 1 95 ? 0.433 -7.608 -2.560 1.00 82.00 95 GLN A N 1
ATOM 763 C CA . GLN A 1 95 ? 0.165 -7.505 -1.134 1.00 82.00 95 GLN A CA 1
ATOM 764 C C . GLN A 1 95 ? 0.116 -6.033 -0.728 1.00 82.00 95 GLN A C 1
ATOM 766 O O . GLN A 1 95 ? 1.013 -5.252 -1.029 1.00 82.00 95 GLN A O 1
ATOM 771 N N . GLY A 1 96 ? -0.899 -5.667 0.035 1.00 79.12 96 GLY A N 1
ATOM 772 C CA . GLY A 1 96 ? -0.967 -4.383 0.704 1.00 79.12 96 GLY A CA 1
ATOM 773 C C . GLY A 1 96 ? 0.037 -4.269 1.851 1.00 79.12 96 GLY A C 1
ATOM 774 O O . GLY A 1 96 ? 0.324 -5.213 2.592 1.00 79.12 96 GLY A O 1
ATOM 775 N N . CYS A 1 97 ? 0.590 -3.081 2.021 1.00 77.12 97 CYS A N 1
ATOM 776 C CA . CYS A 1 97 ? 1.593 -2.830 3.030 1.00 77.12 97 CYS A CA 1
ATOM 777 C C . CYS A 1 97 ? 0.970 -2.667 4.427 1.00 77.12 97 CYS A C 1
ATOM 779 O O . CYS A 1 97 ? 0.204 -1.735 4.682 1.00 77.12 97 CYS A O 1
ATOM 781 N N . PHE A 1 98 ? 1.366 -3.526 5.373 1.00 78.88 98 PHE A N 1
ATOM 782 C CA . PHE A 1 98 ? 0.830 -3.530 6.742 1.00 78.88 98 PHE A CA 1
ATOM 783 C C . PHE A 1 98 ? 0.976 -2.187 7.474 1.00 78.88 98 PHE A C 1
ATOM 785 O O . PHE A 1 98 ? 0.119 -1.801 8.265 1.00 78.88 98 PHE A O 1
ATOM 792 N N . PHE A 1 99 ? 2.041 -1.437 7.186 1.00 76.25 99 PHE A N 1
ATOM 793 C CA . PHE A 1 99 ? 2.236 -0.102 7.751 1.00 76.25 99 PHE A CA 1
ATOM 794 C C . PHE A 1 99 ? 1.158 0.877 7.294 1.00 76.25 99 PHE A C 1
ATOM 796 O O . PHE A 1 99 ? 0.571 1.576 8.118 1.00 76.25 99 PHE A O 1
ATOM 803 N N . TYR A 1 100 ? 0.855 0.895 5.998 1.00 78.06 100 TYR A N 1
ATOM 804 C CA . TYR A 1 100 ? -0.177 1.774 5.462 1.00 78.06 100 TYR A CA 1
ATOM 805 C C . TYR A 1 100 ? -1.576 1.335 5.873 1.00 78.06 100 TYR A C 1
ATOM 807 O O . TYR A 1 100 ? -2.422 2.197 6.097 1.00 78.06 100 TYR A O 1
ATOM 815 N N . PHE A 1 101 ? -1.789 0.032 6.078 1.00 85.25 101 PHE A N 1
ATOM 816 C CA . PHE A 1 101 ? -2.989 -0.492 6.729 1.00 85.25 101 PHE A CA 1
ATOM 817 C C . PHE A 1 101 ? -3.143 0.079 8.148 1.00 85.25 101 PHE A C 1
ATOM 819 O O . PHE A 1 101 ? -4.141 0.737 8.441 1.00 85.25 101 PHE A O 1
ATOM 826 N N . CYS A 1 102 ? -2.123 -0.063 9.004 1.00 85.31 102 CYS A N 1
ATOM 827 C CA . CYS A 1 102 ? -2.145 0.492 10.363 1.00 85.31 102 CYS A CA 1
ATOM 828 C C . CYS A 1 102 ? -2.370 2.011 10.353 1.00 85.31 102 CYS A C 1
ATOM 830 O O . CYS A 1 102 ? -3.188 2.537 11.109 1.00 85.31 102 CYS A O 1
ATOM 832 N N . GLN A 1 103 ? -1.686 2.732 9.460 1.00 84.06 103 GLN A N 1
ATOM 833 C CA . GLN A 1 103 ? -1.879 4.170 9.302 1.00 84.06 103 GLN A CA 1
ATOM 834 C C . GLN A 1 103 ? -3.280 4.536 8.815 1.00 84.06 103 GLN A C 1
ATOM 836 O O . GLN A 1 103 ? -3.774 5.597 9.183 1.00 84.06 103 GLN A O 1
ATOM 841 N N . ALA A 1 104 ? -3.909 3.735 7.957 1.00 88.44 104 ALA A N 1
ATOM 842 C CA . ALA A 1 104 ? -5.268 3.995 7.496 1.00 88.44 104 ALA A CA 1
ATOM 843 C C . ALA A 1 104 ? -6.271 3.846 8.649 1.00 88.44 104 ALA A C 1
ATOM 845 O O . ALA A 1 104 ? -7.086 4.744 8.856 1.00 88.44 104 ALA A O 1
ATOM 846 N N . VAL A 1 105 ? -6.127 2.797 9.469 1.00 89.94 105 VAL A N 1
ATOM 847 C CA . VAL A 1 105 ? -6.931 2.604 10.689 1.00 89.94 105 VAL A CA 1
ATOM 848 C C . VAL A 1 105 ? -6.740 3.773 11.664 1.00 89.94 105 VAL A C 1
ATOM 850 O O . VAL A 1 105 ? -7.719 4.354 12.130 1.00 89.94 105 VAL A O 1
ATOM 853 N N . LEU A 1 106 ? -5.494 4.181 11.931 1.00 90.38 106 LEU A N 1
ATOM 854 C CA . LEU A 1 106 ? -5.196 5.305 12.831 1.00 90.38 106 LEU A CA 1
ATOM 855 C C . LEU A 1 106 ? -5.696 6.652 12.293 1.00 90.38 106 LEU A C 1
ATOM 857 O O . LEU A 1 106 ? -6.227 7.459 13.055 1.00 90.38 106 LEU A O 1
ATOM 861 N N . ARG A 1 107 ? -5.556 6.902 10.985 1.00 90.19 107 ARG A N 1
ATOM 862 C CA . ARG A 1 107 ? -6.091 8.111 10.340 1.00 90.19 107 ARG A CA 1
ATOM 863 C C . ARG A 1 107 ? -7.607 8.160 10.447 1.00 90.19 107 ARG A C 1
ATOM 865 O O . ARG A 1 107 ? -8.145 9.225 10.741 1.00 90.19 107 ARG A O 1
ATOM 872 N N . GLN A 1 108 ? -8.286 7.031 10.257 1.00 92.69 108 GLN A N 1
ATOM 873 C CA . GLN A 1 108 ? -9.731 6.981 10.417 1.00 92.69 108 GLN A CA 1
ATOM 874 C C . GLN A 1 108 ? -10.152 7.206 11.871 1.00 92.69 108 GLN A C 1
ATOM 876 O O . GLN A 1 108 ? -11.056 8.000 12.108 1.00 92.69 108 GLN A O 1
ATOM 881 N N . ALA A 1 109 ? -9.466 6.598 12.844 1.00 90.50 109 ALA A N 1
ATOM 882 C CA . ALA A 1 109 ? -9.717 6.875 14.258 1.00 90.50 109 ALA A CA 1
ATOM 883 C C . ALA A 1 109 ? -9.570 8.378 14.571 1.00 90.50 109 ALA A C 1
ATOM 885 O O . ALA A 1 109 ? -10.424 8.959 15.232 1.00 90.50 109 ALA A O 1
ATOM 886 N N . GLY A 1 110 ? -8.541 9.035 14.022 1.00 90.62 110 GLY A N 1
ATOM 887 C CA . GLY A 1 110 ? -8.365 10.484 14.146 1.00 90.62 110 GLY A CA 1
ATOM 888 C C . GLY A 1 110 ? -9.495 11.306 13.512 1.00 90.62 110 GLY A C 1
ATOM 889 O O . GLY A 1 110 ? -9.950 12.268 14.123 1.00 90.62 110 GLY A O 1
ATOM 890 N N . ARG A 1 111 ? -9.983 10.916 12.325 1.00 91.94 111 ARG A N 1
ATOM 891 C CA . ARG A 1 111 ? -11.128 11.569 11.652 1.00 91.94 111 ARG A CA 1
ATOM 892 C C . ARG A 1 111 ? -12.430 11.454 12.440 1.00 91.94 111 ARG A C 1
ATOM 894 O O . ARG A 1 111 ? -13.259 12.346 12.355 1.00 91.94 111 ARG A O 1
ATOM 901 N N . LEU A 1 112 ? -12.587 10.376 13.204 1.00 91.12 112 LEU A N 1
ATOM 902 C CA . LEU A 1 112 ? -13.735 10.142 14.081 1.00 91.12 112 LEU A CA 1
ATOM 903 C C . LEU A 1 112 ? -13.597 10.835 15.450 1.00 91.12 112 LEU A C 1
ATOM 905 O O . LEU A 1 112 ? -14.379 10.561 16.350 1.00 91.12 112 LEU A O 1
ATOM 909 N N . GLY A 1 113 ? -12.590 11.694 15.642 1.00 89.44 113 GLY A N 1
ATOM 910 C CA . GLY A 1 113 ? -12.371 12.406 16.905 1.00 89.44 113 GLY A CA 1
ATOM 911 C C . GLY A 1 113 ? -11.665 11.585 17.990 1.00 89.44 113 GLY A C 1
ATOM 912 O O . GLY A 1 113 ? -11.305 12.132 19.026 1.00 89.44 113 GLY A O 1
ATOM 913 N N . LEU A 1 114 ? -11.337 10.314 17.738 1.00 89.31 114 LEU A N 1
ATOM 914 C CA . LEU A 1 114 ? -10.749 9.402 18.731 1.00 89.31 114 LEU A CA 1
ATOM 915 C C . LEU A 1 114 ? -9.250 9.636 18.982 1.00 89.31 114 LEU A C 1
ATOM 917 O O . LEU A 1 114 ? -8.586 8.795 19.589 1.00 89.31 114 LEU A O 1
ATOM 921 N N . ARG A 1 115 ? -8.662 10.739 18.495 1.00 89.06 115 ARG A N 1
ATOM 922 C CA . ARG A 1 115 ? -7.217 10.999 18.637 1.00 89.06 115 ARG A CA 1
ATOM 923 C C . ARG A 1 115 ? -6.826 11.157 20.106 1.00 89.06 115 ARG A C 1
ATOM 925 O O . ARG A 1 115 ? -5.878 10.512 20.548 1.00 89.06 115 ARG A O 1
ATOM 932 N N . THR A 1 116 ? -7.556 11.985 20.849 1.00 88.88 116 THR A N 1
ATOM 933 C CA . THR A 1 116 ? -7.311 12.232 22.279 1.00 88.88 116 THR A CA 1
ATOM 934 C C . THR A 1 116 ? -7.561 10.965 23.091 1.00 88.88 116 THR A C 1
ATOM 936 O O . THR A 1 116 ? -6.711 10.552 23.880 1.00 88.88 116 THR A O 1
ATOM 939 N N . ASP A 1 117 ? -8.662 10.270 22.809 1.00 88.88 117 ASP A N 1
ATOM 940 C CA . ASP A 1 117 ? -9.000 9.001 23.449 1.00 88.88 117 ASP A CA 1
ATOM 941 C C . ASP A 1 117 ? -7.957 7.916 23.193 1.00 88.88 117 ASP A C 1
ATOM 943 O O . ASP A 1 117 ? -7.553 7.200 24.099 1.00 88.88 117 ASP A O 1
ATOM 947 N N . TYR A 1 118 ? -7.424 7.809 21.982 1.00 89.06 118 TYR A N 1
ATOM 948 C CA . TYR A 1 118 ? -6.351 6.860 21.699 1.00 89.06 118 TYR A CA 1
ATOM 949 C C . TYR A 1 118 ? -5.077 7.133 22.537 1.00 89.06 118 TYR A C 1
ATOM 951 O O . TYR A 1 118 ? -4.319 6.209 22.874 1.00 89.06 118 TYR A O 1
ATOM 959 N N . ILE A 1 119 ? -4.827 8.395 22.908 1.00 88.19 119 ILE A N 1
ATOM 960 C CA . ILE A 1 119 ? -3.672 8.821 23.715 1.00 88.19 119 ILE A CA 1
ATOM 961 C C . ILE A 1 119 ? -3.925 8.647 25.222 1.00 88.19 119 ILE A C 1
ATOM 963 O O . ILE A 1 119 ? -3.003 8.260 25.943 1.00 88.19 119 ILE A O 1
ATOM 967 N N . HIS A 1 120 ? -5.145 8.866 25.704 1.00 90.50 120 HIS A N 1
ATOM 968 C CA . HIS A 1 120 ? -5.421 8.894 27.146 1.00 90.50 120 HIS A CA 1
ATOM 969 C C . HIS A 1 120 ? -6.289 7.729 27.645 1.00 90.50 120 HIS A C 1
ATOM 971 O O . HIS A 1 120 ? -6.187 7.350 28.807 1.00 90.50 120 HIS A O 1
ATOM 977 N N . ASN A 1 121 ? -7.068 7.090 26.772 1.00 88.56 121 ASN A N 1
ATOM 978 C CA . ASN A 1 121 ? -7.944 5.968 27.094 1.00 88.56 121 ASN A CA 1
ATOM 979 C C . ASN A 1 121 ? -7.321 4.628 26.648 1.00 88.56 121 ASN A C 1
ATOM 981 O O . ASN A 1 121 ? -7.233 4.288 25.461 1.00 88.56 121 ASN A O 1
ATOM 985 N N . GLN A 1 122 ? -6.892 3.832 27.632 1.00 88.06 122 GLN A N 1
ATOM 986 C CA . GLN A 1 122 ? -6.255 2.535 27.400 1.00 88.06 122 GLN A CA 1
ATOM 987 C C . GLN A 1 122 ? -7.191 1.523 26.722 1.00 88.06 122 GLN A C 1
ATOM 989 O O . GLN A 1 122 ? -6.719 0.710 25.921 1.00 88.06 122 GLN A O 1
ATOM 994 N N . GLU A 1 123 ? -8.496 1.568 26.998 1.00 86.56 123 GLU A N 1
ATOM 995 C CA . GLU A 1 123 ? -9.464 0.647 26.400 1.00 86.56 123 GLU A CA 1
ATOM 996 C C . GLU A 1 123 ? -9.630 0.921 24.902 1.00 86.56 123 GLU A C 1
ATOM 998 O O . GLU A 1 123 ? -9.521 -0.004 24.090 1.00 86.56 123 GLU A O 1
ATOM 1003 N N . ILE A 1 124 ? -9.804 2.191 24.526 1.00 85.69 124 ILE A N 1
ATOM 1004 C CA . ILE A 1 124 ? -9.928 2.610 23.123 1.00 85.69 124 ILE A CA 1
ATOM 1005 C C . ILE A 1 124 ? -8.640 2.286 22.368 1.00 85.69 124 ILE A C 1
ATOM 1007 O O . ILE A 1 124 ? -8.680 1.644 21.315 1.00 85.69 124 ILE A O 1
ATOM 1011 N N . ARG A 1 125 ? -7.477 2.611 22.947 1.00 89.06 125 ARG A N 1
ATOM 1012 C CA . ARG A 1 125 ? -6.179 2.218 22.381 1.00 89.06 125 ARG A CA 1
ATOM 1013 C C . ARG A 1 125 ? -6.083 0.713 22.153 1.00 89.06 125 ARG A C 1
ATOM 1015 O O . ARG A 1 125 ? -5.589 0.289 21.106 1.00 89.06 125 ARG A O 1
ATOM 1022 N N . ARG A 1 126 ? -6.515 -0.098 23.125 1.00 88.44 126 ARG A N 1
ATOM 1023 C CA . ARG A 1 126 ? -6.501 -1.559 23.010 1.00 88.44 126 ARG A CA 1
ATOM 1024 C C . ARG A 1 126 ? -7.392 -2.013 21.858 1.00 88.44 126 ARG A C 1
ATOM 1026 O O . ARG A 1 126 ? -6.905 -2.770 21.030 1.00 88.44 126 ARG A O 1
ATOM 1033 N N . LYS A 1 127 ? -8.627 -1.515 21.740 1.00 86.38 127 LYS A N 1
ATOM 1034 C CA . LYS A 1 127 ? -9.547 -1.887 20.645 1.00 86.38 127 LYS A CA 1
ATOM 1035 C C . LYS A 1 127 ? -8.991 -1.529 19.267 1.00 86.38 127 LYS A C 1
ATOM 1037 O O . LYS A 1 127 ? -8.966 -2.383 18.386 1.00 86.38 127 LYS A O 1
ATOM 1042 N N . VAL A 1 128 ? -8.447 -0.321 19.102 1.00 88.38 128 VAL A N 1
ATOM 1043 C CA . VAL A 1 128 ? -7.793 0.098 17.847 1.00 88.38 128 VAL A CA 1
ATOM 1044 C C . VAL A 1 128 ? -6.616 -0.825 17.505 1.00 88.38 128 VAL A C 1
ATOM 1046 O O . VAL A 1 128 ? -6.467 -1.253 16.362 1.00 88.38 128 VAL A O 1
ATOM 1049 N N . LYS A 1 129 ? -5.796 -1.196 18.497 1.00 88.31 129 LYS A N 1
ATOM 1050 C CA . LYS A 1 129 ? -4.703 -2.161 18.302 1.00 88.31 129 LYS A CA 1
ATOM 1051 C C . LYS A 1 129 ? -5.193 -3.572 17.985 1.00 88.31 129 LYS A C 1
ATOM 1053 O O . LYS A 1 129 ? -4.548 -4.246 17.191 1.00 88.31 129 LYS A O 1
ATOM 1058 N N . MET A 1 130 ? -6.308 -4.008 18.566 1.00 88.12 130 MET A N 1
ATOM 1059 C CA . MET A 1 130 ? -6.910 -5.307 18.263 1.00 88.12 130 MET A CA 1
ATOM 1060 C C . MET A 1 130 ? -7.420 -5.363 16.821 1.00 88.12 130 MET A C 1
ATOM 1062 O O . MET A 1 130 ? -7.156 -6.355 16.155 1.00 88.12 130 MET A O 1
ATOM 1066 N N . LEU A 1 131 ? -8.029 -4.287 16.302 1.00 87.69 131 LEU A N 1
ATOM 1067 C CA . LEU A 1 131 ? -8.389 -4.186 14.879 1.00 87.69 131 LEU A CA 1
ATOM 1068 C C . LEU A 1 131 ? -7.160 -4.321 13.967 1.00 87.69 131 LEU A C 1
ATOM 1070 O O . LEU A 1 131 ? -7.183 -5.076 13.002 1.00 87.69 131 LEU A O 1
ATOM 1074 N N . MET A 1 132 ? -6.051 -3.650 14.300 1.00 87.06 132 MET A N 1
ATOM 1075 C CA . MET A 1 132 ? -4.794 -3.801 13.549 1.00 87.06 132 MET A CA 1
ATOM 1076 C C . MET A 1 132 ? -4.187 -5.210 13.675 1.00 87.06 132 MET A C 1
ATOM 1078 O O . MET A 1 132 ? -3.470 -5.659 12.783 1.00 87.06 132 MET A O 1
ATOM 1082 N N . ALA A 1 133 ? -4.472 -5.917 14.770 1.00 84.81 133 ALA A N 1
ATOM 1083 C CA . ALA A 1 133 ? -4.015 -7.281 15.018 1.00 84.81 133 ALA A CA 1
ATOM 1084 C C . ALA A 1 133 ? -4.891 -8.358 14.352 1.00 84.81 133 ALA A C 1
ATOM 1086 O O . ALA A 1 133 ? -4.529 -9.531 14.407 1.00 84.81 133 ALA A O 1
ATOM 1087 N N . LEU A 1 134 ? -5.983 -7.985 13.669 1.00 82.12 134 LEU A N 1
ATOM 1088 C CA . LEU A 1 134 ? -6.827 -8.913 12.903 1.00 82.12 134 LEU A CA 1
ATOM 1089 C C . LEU A 1 134 ? -6.140 -9.502 11.660 1.00 82.12 134 LEU A C 1
ATOM 1091 O O . LEU A 1 134 ? -6.771 -10.258 10.926 1.00 82.12 134 LEU A O 1
ATOM 1095 N N . ALA A 1 135 ? -4.846 -9.236 11.440 1.00 70.06 135 ALA A N 1
ATOM 1096 C CA . ALA A 1 135 ? -3.986 -9.975 10.507 1.00 70.06 135 ALA A CA 1
ATOM 1097 C C . ALA A 1 135 ? -3.699 -11.417 11.007 1.00 70.06 135 ALA A C 1
ATOM 1099 O O . ALA A 1 135 ? -2.554 -11.866 11.110 1.00 70.06 135 ALA A O 1
ATOM 1100 N N . LEU A 1 136 ? -4.771 -12.112 11.389 1.00 71.06 136 LEU A N 1
ATOM 1101 C CA . LEU A 1 136 ? -4.885 -13.525 11.739 1.00 71.06 136 LEU A CA 1
ATOM 1102 C C . LEU A 1 136 ? -5.000 -14.359 10.454 1.00 71.06 136 LEU A C 1
ATOM 1104 O O . LEU A 1 136 ? -5.170 -13.771 9.393 1.00 71.06 136 LEU A O 1
ATOM 1108 N N . PRO A 1 137 ? -4.952 -15.703 10.486 1.00 65.19 137 PRO A N 1
ATOM 1109 C CA . PRO A 1 137 ? -5.358 -16.507 9.332 1.00 65.19 137 PRO A CA 1
ATOM 1110 C C . PRO A 1 137 ? -6.660 -15.977 8.709 1.00 65.19 137 PRO A C 1
ATOM 1112 O O . PRO A 1 137 ? -7.568 -15.576 9.436 1.00 65.19 137 PRO A O 1
ATOM 1115 N N . VAL A 1 138 ? -6.746 -15.923 7.376 1.00 65.88 138 VAL A N 1
ATOM 1116 C CA . VAL A 1 138 ? -7.857 -15.280 6.634 1.00 65.88 138 VAL A CA 1
ATOM 1117 C C . VAL A 1 138 ? -9.231 -15.781 7.101 1.00 65.88 138 VAL A C 1
ATOM 1119 O O . VAL A 1 138 ?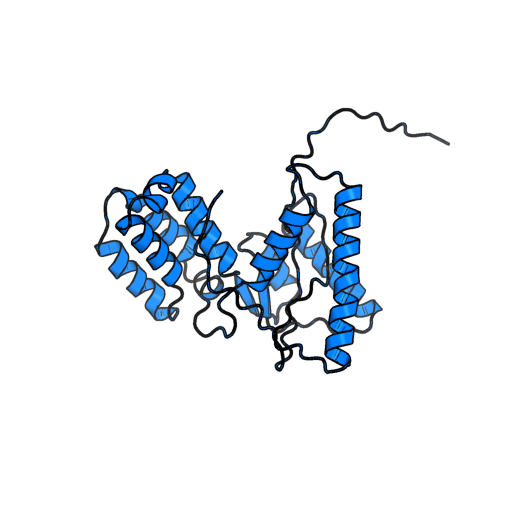 -10.156 -14.990 7.259 1.00 65.88 138 VAL A O 1
ATOM 1122 N N . ASN A 1 139 ? -9.332 -17.076 7.406 1.00 70.12 139 ASN A N 1
ATOM 1123 C CA . ASN A 1 139 ? -10.526 -17.741 7.929 1.00 70.12 139 ASN A CA 1
ATOM 1124 C C . ASN A 1 139 ? -10.891 -17.348 9.375 1.00 70.12 139 ASN A C 1
ATOM 1126 O O . ASN A 1 139 ? -12.027 -17.545 9.789 1.00 70.12 139 ASN A O 1
ATOM 1130 N N . LEU A 1 140 ? -9.953 -16.790 10.142 1.00 77.75 140 LEU A N 1
ATOM 1131 C CA . LEU A 1 140 ? -10.151 -16.344 11.524 1.00 77.75 140 LEU A CA 1
ATOM 1132 C C . LEU A 1 140 ? -10.310 -14.826 11.649 1.00 77.75 140 LEU A C 1
ATOM 1134 O O . LEU A 1 140 ? -10.755 -14.354 12.690 1.00 77.75 140 LEU A O 1
ATOM 1138 N N . ALA A 1 141 ? -9.960 -14.050 10.619 1.00 79.44 141 ALA A N 1
ATOM 1139 C CA . ALA A 1 141 ? -10.070 -12.591 10.656 1.00 79.44 141 ALA A CA 1
ATOM 1140 C C . ALA A 1 141 ? -11.527 -12.125 10.836 1.00 79.44 141 ALA A C 1
ATOM 1142 O O . ALA A 1 141 ? -11.785 -11.222 11.631 1.00 79.44 141 ALA A O 1
ATOM 1143 N N . LEU A 1 142 ? -12.477 -12.777 10.152 1.00 81.44 142 LEU A N 1
ATOM 1144 C CA . LEU A 1 142 ? -13.911 -12.488 10.271 1.00 81.44 142 LEU A CA 1
ATOM 1145 C C . LEU A 1 142 ? -14.453 -12.862 11.658 1.00 81.44 142 LEU A C 1
ATOM 1147 O O . LEU A 1 142 ? -14.991 -12.004 12.350 1.00 81.44 142 LEU A O 1
ATOM 1151 N N . ALA A 1 143 ? -14.216 -14.096 12.112 1.00 83.50 143 ALA A N 1
ATOM 1152 C CA . ALA A 1 143 ? -14.638 -14.546 13.442 1.00 83.50 143 ALA A CA 1
ATOM 1153 C C . ALA A 1 143 ? -14.004 -13.704 14.567 1.00 83.50 143 ALA A C 1
ATOM 1155 O O . ALA A 1 143 ? -14.658 -13.321 15.536 1.00 83.50 143 ALA A O 1
ATOM 1156 N N . GLY A 1 144 ? -12.722 -13.356 14.419 1.00 83.94 144 GLY A N 1
ATOM 1157 C CA . GLY A 1 144 ? -12.019 -12.464 15.334 1.00 83.94 144 GLY A CA 1
ATOM 1158 C C . GLY A 1 144 ? -12.654 -11.076 15.379 1.00 83.94 144 GLY A C 1
ATOM 1159 O O . GLY A 1 144 ? -12.814 -10.519 16.464 1.00 83.94 144 GLY A O 1
ATOM 1160 N N . PHE A 1 145 ? -13.062 -10.528 14.231 1.00 86.19 145 PHE A N 1
ATOM 1161 C CA . PHE A 1 145 ? -13.780 -9.257 14.188 1.00 86.19 145 PHE A CA 1
ATOM 1162 C C . PHE A 1 145 ? -15.130 -9.338 14.907 1.00 86.19 145 PHE A C 1
ATOM 1164 O O . PHE A 1 145 ? -15.421 -8.460 15.716 1.00 86.19 145 PHE A O 1
ATOM 1171 N N . GLU A 1 146 ? -15.922 -10.386 14.681 1.00 84.88 146 GLU A N 1
ATOM 1172 C CA . GLU A 1 146 ? -17.231 -10.562 15.327 1.00 84.88 146 GLU A CA 1
ATOM 1173 C C . GLU A 1 146 ? -17.127 -10.591 16.858 1.00 84.88 146 GLU A C 1
ATOM 1175 O O . GLU A 1 146 ? -17.879 -9.894 17.543 1.00 84.88 146 GLU A O 1
ATOM 1180 N N . ILE A 1 147 ? -16.129 -11.293 17.406 1.00 84.81 147 ILE A N 1
ATOM 1181 C CA . ILE A 1 147 ? -15.866 -11.335 18.855 1.00 84.81 147 ILE A CA 1
ATOM 1182 C C . ILE A 1 147 ? -15.525 -9.941 19.405 1.00 84.81 147 ILE A C 1
ATOM 1184 O O . ILE A 1 147 ? -15.960 -9.571 20.501 1.00 84.81 147 ILE A O 1
ATOM 1188 N N . LEU A 1 148 ? -14.740 -9.155 18.663 1.00 83.50 148 LEU A N 1
ATOM 1189 C CA . LEU A 1 148 ? -14.401 -7.785 19.058 1.00 83.50 148 LEU A CA 1
ATOM 1190 C C . LEU A 1 148 ? -15.613 -6.857 18.965 1.00 83.50 148 LEU A C 1
ATOM 1192 O O . LEU A 1 148 ? -15.797 -6.004 19.836 1.00 83.50 148 LEU A O 1
ATOM 1196 N N . ASN A 1 149 ? -16.434 -7.043 17.933 1.00 80.25 149 ASN A N 1
ATOM 1197 C CA . ASN A 1 149 ? -17.621 -6.245 17.663 1.00 80.25 149 ASN A CA 1
ATOM 1198 C C . ASN A 1 149 ? -18.739 -6.512 18.686 1.00 80.25 149 ASN A C 1
ATOM 1200 O O . ASN A 1 149 ? -19.441 -5.590 19.085 1.00 80.25 149 ASN A O 1
ATOM 1204 N N . GLY A 1 150 ? -18.862 -7.738 19.202 1.00 70.62 150 GLY A N 1
ATOM 1205 C CA . GLY A 1 150 ? -19.800 -8.063 20.285 1.00 70.62 150 GLY A CA 1
ATOM 1206 C C . GLY A 1 150 ? -19.506 -7.343 21.612 1.00 70.62 150 GLY A C 1
ATOM 1207 O O . GLY A 1 150 ? -20.372 -7.265 22.476 1.00 70.62 150 GLY A O 1
ATOM 1208 N N . ARG A 1 151 ? -18.302 -6.770 21.780 1.00 66.00 151 ARG A N 1
ATOM 1209 C CA . ARG A 1 151 ? -17.878 -5.989 22.962 1.00 66.00 151 ARG A CA 1
ATOM 1210 C C . ARG A 1 151 ? -17.829 -4.478 22.679 1.00 66.00 151 ARG A C 1
ATOM 1212 O O . ARG A 1 151 ? -16.916 -3.779 23.146 1.00 66.00 151 ARG A O 1
ATOM 1219 N N . LYS A 1 152 ? -18.752 -3.973 21.856 1.00 62.44 152 LYS A N 1
ATOM 1220 C CA . LYS A 1 152 ? -18.850 -2.553 21.478 1.00 62.44 152 LYS A CA 1
ATOM 1221 C C . LYS A 1 152 ? -18.954 -1.641 22.709 1.00 62.44 152 LYS A C 1
ATOM 1223 O O . LYS A 1 152 ? -19.656 -1.928 23.669 1.00 62.44 152 LYS A O 1
ATOM 1228 N N . LEU A 1 153 ? -18.239 -0.520 22.647 1.00 62.69 153 LEU A N 1
ATOM 1229 C CA . LEU A 1 153 ? -18.486 0.673 23.462 1.00 62.69 153 LEU A CA 1
ATOM 1230 C C . LEU A 1 153 ? -18.947 1.725 22.448 1.00 62.69 153 LEU A C 1
ATOM 1232 O O . LEU A 1 153 ? -18.274 1.852 21.423 1.00 62.69 153 LEU A O 1
ATOM 1236 N N . GLY A 1 154 ? -20.050 2.443 22.683 1.00 70.19 154 GLY A N 1
ATOM 1237 C CA . GLY A 1 154 ? -20.661 3.321 21.663 1.00 70.19 154 GLY A CA 1
ATOM 1238 C C . GLY A 1 154 ? -19.684 4.309 21.001 1.00 70.19 154 GLY A C 1
ATOM 1239 O O . GLY A 1 154 ? -19.801 4.616 19.822 1.00 70.19 154 GLY A O 1
ATOM 1240 N N . LEU A 1 155 ? -18.628 4.708 21.716 1.00 72.88 155 LEU A N 1
ATOM 1241 C CA . LEU A 1 155 ? -17.565 5.596 21.231 1.00 72.88 155 LEU A CA 1
ATOM 1242 C C . LEU A 1 155 ? -16.763 5.063 20.026 1.00 72.88 155 LEU A C 1
ATOM 1244 O O . LEU A 1 155 ? -16.246 5.858 19.249 1.00 72.88 155 LEU A O 1
ATOM 1248 N N . VAL A 1 156 ? -16.616 3.743 19.853 1.00 83.12 156 VAL A N 1
ATOM 1249 C CA . VAL A 1 156 ? -15.793 3.161 18.765 1.00 83.12 156 VAL A CA 1
ATOM 1250 C C . VAL A 1 156 ? -16.614 2.544 17.635 1.00 83.12 156 VAL A C 1
ATOM 1252 O O . VAL A 1 156 ? -16.041 1.990 16.699 1.00 83.12 156 VAL A O 1
ATOM 1255 N N . GLU A 1 157 ? -17.940 2.635 17.695 1.00 87.00 157 GLU A N 1
ATOM 1256 C CA . GLU A 1 157 ? -18.845 1.963 16.759 1.00 87.00 157 GLU A CA 1
ATOM 1257 C C . GLU A 1 157 ? -18.588 2.355 15.299 1.00 87.00 157 GLU A C 1
ATOM 1259 O O . GLU A 1 157 ? -18.327 1.487 14.466 1.00 87.00 157 GLU A O 1
ATOM 1264 N N . ALA A 1 158 ? -18.501 3.657 15.018 1.00 89.81 158 ALA A N 1
ATOM 1265 C CA . ALA A 1 158 ? -18.218 4.167 13.677 1.00 89.81 158 ALA A CA 1
ATOM 1266 C C . ALA A 1 158 ? -16.868 3.679 13.108 1.00 89.81 158 ALA A C 1
ATOM 1268 O O . ALA A 1 158 ? -16.703 3.544 11.893 1.00 89.81 158 ALA A O 1
ATOM 1269 N N . LEU A 1 159 ? -15.883 3.392 13.972 1.00 90.44 159 LEU A N 1
ATOM 1270 C CA . LEU A 1 159 ? -14.599 2.839 13.539 1.00 90.44 159 LEU A CA 1
ATOM 1271 C C . LEU A 1 159 ? -14.733 1.365 13.138 1.00 90.44 159 LEU A C 1
ATOM 1273 O O . LEU A 1 159 ? -14.117 0.946 12.159 1.00 90.44 159 LEU A O 1
ATOM 1277 N N . PHE A 1 160 ? -15.529 0.591 13.876 1.00 90.00 160 PHE A N 1
ATOM 1278 C CA . PHE A 1 160 ? -15.799 -0.813 13.564 1.00 90.00 160 PHE A CA 1
ATOM 1279 C C . PHE A 1 160 ? -16.624 -0.951 12.283 1.00 90.00 160 PHE A C 1
ATOM 1281 O O . PHE A 1 160 ? -16.280 -1.773 11.438 1.00 90.00 160 PHE A O 1
ATOM 1288 N N . GLU A 1 161 ? -17.633 -0.104 12.081 1.00 90.88 161 GLU A N 1
ATOM 1289 C CA . GLU A 1 161 ? -18.411 -0.062 10.834 1.00 90.88 161 GLU A CA 1
ATOM 1290 C C . GLU A 1 161 ? -17.540 0.285 9.626 1.00 90.88 161 GLU A C 1
ATOM 1292 O O . GLU A 1 161 ? -17.594 -0.385 8.591 1.00 90.88 161 GLU A O 1
ATOM 1297 N N . TYR A 1 162 ? -16.678 1.300 9.767 1.00 92.44 162 TYR A N 1
ATOM 1298 C CA . TYR A 1 162 ? -15.669 1.598 8.757 1.00 92.44 162 TYR A CA 1
ATOM 1299 C C . TYR A 1 162 ? -14.790 0.378 8.486 1.00 92.44 162 TYR A C 1
ATOM 1301 O O . TYR A 1 162 ? -14.542 0.056 7.325 1.00 92.44 162 TYR A O 1
ATOM 1309 N N . PHE A 1 163 ? -14.322 -0.300 9.537 1.00 91.00 163 PHE A N 1
ATOM 1310 C CA . PHE A 1 163 ? -13.416 -1.428 9.379 1.00 91.00 163 PHE A CA 1
ATOM 1311 C C . PHE A 1 163 ? -14.077 -2.589 8.636 1.00 91.00 163 PHE A C 1
ATOM 1313 O O . PHE A 1 163 ? -13.491 -3.144 7.706 1.00 91.00 163 PHE A O 1
ATOM 1320 N N . GLN A 1 164 ? -15.319 -2.904 8.999 1.00 90.88 164 GLN A N 1
ATOM 1321 C CA . GLN A 1 164 ? -16.126 -3.922 8.343 1.00 90.88 164 GLN A CA 1
ATOM 1322 C C . GLN A 1 164 ? -16.337 -3.612 6.861 1.00 90.88 164 GLN A C 1
ATOM 1324 O O . GLN A 1 164 ? -16.111 -4.473 6.015 1.00 90.88 164 GLN A O 1
ATOM 1329 N N . ARG A 1 165 ? -16.712 -2.374 6.531 1.00 91.12 165 ARG A N 1
ATOM 1330 C CA . ARG A 1 165 ? -16.950 -1.967 5.142 1.00 91.12 165 ARG A CA 1
ATOM 1331 C C . ARG A 1 165 ? -15.667 -1.929 4.311 1.00 91.12 165 ARG A C 1
ATOM 1333 O O . ARG A 1 165 ? -15.672 -2.329 3.151 1.00 91.12 165 ARG A O 1
ATOM 1340 N N . GLU A 1 166 ? -14.583 -1.412 4.882 1.00 90.25 166 GLU A N 1
ATOM 1341 C CA . GLU A 1 166 ? -13.366 -1.112 4.130 1.00 90.25 166 GLU A CA 1
ATOM 1342 C C . GLU A 1 166 ? -12.403 -2.296 4.050 1.00 90.25 166 GLU A C 1
ATOM 1344 O O . GLU A 1 166 ? -11.791 -2.486 3.001 1.00 90.25 166 GLU A O 1
ATOM 1349 N N . TRP A 1 167 ? -12.267 -3.091 5.117 1.00 89.56 167 TRP A N 1
ATOM 1350 C CA . TRP A 1 167 ? -11.203 -4.095 5.251 1.00 89.56 167 TRP A CA 1
ATOM 1351 C C . TRP A 1 167 ? -11.709 -5.541 5.264 1.00 89.56 167 TRP A C 1
ATOM 1353 O O . TRP A 1 167 ? -10.965 -6.432 4.862 1.00 89.56 167 TRP A O 1
ATOM 1363 N N . LEU A 1 168 ? -12.958 -5.809 5.651 1.00 89.56 168 LEU A N 1
ATOM 1364 C CA . LEU A 1 168 ? -13.495 -7.178 5.668 1.00 89.56 168 LEU A CA 1
ATOM 1365 C C . LEU A 1 168 ? -14.077 -7.734 4.354 1.00 89.56 168 LEU A C 1
ATOM 1367 O O . LEU A 1 168 ? -14.351 -8.936 4.341 1.00 89.56 168 LEU A O 1
ATOM 1371 N N . PRO A 1 169 ? -14.251 -6.989 3.240 1.00 89.75 169 PRO A N 1
ATOM 1372 C CA . PRO A 1 169 ? -14.614 -7.630 1.978 1.00 89.75 169 PRO A CA 1
ATOM 1373 C C . PRO A 1 169 ? -13.640 -8.764 1.624 1.00 89.75 169 PRO A C 1
ATOM 1375 O O . PRO A 1 169 ? -12.423 -8.587 1.708 1.00 89.75 169 PRO A O 1
ATOM 1378 N N . ALA A 1 170 ? -14.163 -9.917 1.190 1.00 83.62 170 ALA A N 1
ATOM 1379 C CA . ALA A 1 170 ? -13.368 -11.124 0.923 1.00 83.62 170 ALA A CA 1
ATOM 1380 C C . ALA A 1 170 ? -12.225 -10.892 -0.083 1.00 83.62 170 ALA A C 1
ATOM 1382 O O . ALA A 1 170 ? -11.169 -11.508 0.016 1.00 83.62 170 ALA A O 1
ATOM 1383 N N . THR A 1 171 ? -12.405 -9.949 -1.009 1.00 82.69 171 THR A N 1
ATOM 1384 C CA . THR A 1 171 ? -11.388 -9.529 -1.983 1.00 82.69 171 THR A CA 1
ATOM 1385 C C . THR A 1 171 ? -10.232 -8.749 -1.355 1.00 82.69 171 THR A C 1
ATOM 1387 O O . THR A 1 171 ? -9.116 -8.784 -1.868 1.00 82.69 171 THR A O 1
ATOM 1390 N N . LYS A 1 172 ? -10.468 -8.052 -0.237 1.00 84.69 172 LYS A N 1
ATOM 1391 C CA . LYS A 1 172 ? -9.472 -7.218 0.445 1.00 84.69 172 LYS A CA 1
ATOM 1392 C C . LYS A 1 172 ? -8.738 -7.941 1.562 1.00 84.69 172 LYS A C 1
ATOM 1394 O O . LYS A 1 172 ? -7.576 -7.607 1.783 1.00 84.69 172 LYS A O 1
ATOM 1399 N N . ILE A 1 173 ? -9.350 -8.925 2.230 1.00 84.56 173 ILE A N 1
ATOM 1400 C CA . ILE A 1 173 ? -8.691 -9.658 3.328 1.00 84.56 173 ILE A CA 1
ATOM 1401 C C . ILE A 1 173 ? -7.313 -10.198 2.905 1.00 84.56 173 ILE A C 1
ATOM 1403 O O . ILE A 1 173 ? -6.342 -9.893 3.595 1.00 84.56 173 ILE A O 1
ATOM 1407 N N . PRO A 1 174 ? -7.150 -10.896 1.763 1.00 84.00 174 PRO A N 1
ATOM 1408 C CA . PRO A 1 174 ? -5.834 -11.376 1.337 1.00 84.00 174 PRO A CA 1
ATOM 1409 C C . PRO A 1 174 ? -4.812 -10.255 1.084 1.00 84.00 174 PRO A C 1
ATOM 1411 O O . PRO A 1 174 ? -3.613 -10.482 1.229 1.00 84.00 174 PRO A O 1
ATOM 1414 N N . LEU A 1 175 ? -5.265 -9.043 0.736 1.00 82.81 175 LEU A N 1
ATOM 1415 C CA . LEU A 1 175 ? -4.386 -7.916 0.424 1.00 82.81 175 LEU A CA 1
ATOM 1416 C C . LEU A 1 175 ? -3.715 -7.347 1.675 1.00 82.81 175 LEU A C 1
ATOM 1418 O O . LEU A 1 175 ? -2.507 -7.138 1.662 1.00 82.81 175 LEU A O 1
ATOM 1422 N N . TRP A 1 176 ? -4.448 -7.075 2.756 1.00 83.06 176 TRP A N 1
ATOM 1423 C CA . TRP A 1 176 ? -3.854 -6.476 3.966 1.00 83.06 176 TRP A CA 1
ATOM 1424 C C . TRP A 1 176 ? -3.374 -7.504 4.988 1.00 83.06 176 TRP A C 1
ATOM 1426 O O . TRP A 1 176 ? -2.590 -7.170 5.881 1.00 83.06 176 TRP A O 1
ATOM 1436 N N . ASN A 1 177 ? -3.822 -8.751 4.866 1.00 80.00 177 ASN A N 1
ATOM 1437 C CA . ASN A 1 177 ? -3.477 -9.789 5.812 1.00 80.00 177 ASN A CA 1
ATOM 1438 C C . ASN A 1 177 ? -2.039 -10.279 5.603 1.00 80.00 177 ASN A C 1
ATOM 1440 O O . ASN A 1 177 ? -1.697 -10.871 4.581 1.00 80.00 177 ASN A O 1
ATOM 1444 N N . VAL A 1 178 ? -1.196 -10.027 6.603 1.00 73.44 178 VAL A N 1
ATOM 1445 C CA . VAL A 1 178 ? 0.223 -10.411 6.620 1.00 73.44 178 VAL A CA 1
ATOM 1446 C C . VAL A 1 178 ? 0.497 -11.682 7.424 1.00 73.44 178 VAL A C 1
ATOM 1448 O O . VAL A 1 178 ? 1.648 -11.966 7.774 1.00 73.44 178 VAL A O 1
ATOM 1451 N N . HIS A 1 179 ? -0.541 -12.461 7.734 1.00 69.94 179 HIS A N 1
ATOM 1452 C CA . HIS A 1 179 ? -0.375 -13.758 8.373 1.00 69.94 179 HIS A CA 1
ATOM 1453 C C . HIS A 1 179 ? 0.556 -14.662 7.544 1.00 69.94 179 HIS A C 1
ATOM 1455 O O . HIS A 1 179 ? 0.466 -14.717 6.321 1.00 69.94 179 HIS A O 1
ATOM 1461 N N . GLY A 1 180 ? 1.500 -15.339 8.205 1.00 61.56 180 GLY A N 1
ATOM 1462 C CA . GLY A 1 180 ? 2.496 -16.191 7.537 1.00 61.56 180 GLY A CA 1
ATOM 1463 C C . GLY A 1 180 ? 3.593 -15.458 6.742 1.00 61.56 180 GLY A C 1
ATOM 1464 O O . GLY A 1 180 ? 4.488 -16.109 6.214 1.00 61.56 180 GLY A O 1
ATOM 1465 N N . VAL A 1 181 ? 3.592 -14.120 6.672 1.00 64.81 181 VAL A N 1
ATOM 1466 C CA . VAL A 1 181 ? 4.644 -13.360 5.971 1.00 64.81 181 VAL A CA 1
ATOM 1467 C C . VAL A 1 181 ? 5.874 -13.189 6.873 1.00 64.81 181 VAL A C 1
ATOM 1469 O O . VAL A 1 181 ? 5.752 -12.716 8.002 1.00 64.81 181 VAL A O 1
ATOM 1472 N N . ILE A 1 182 ? 7.063 -13.538 6.360 1.00 52.56 182 ILE A N 1
ATOM 1473 C CA . ILE A 1 182 ? 8.352 -13.511 7.088 1.00 52.56 182 ILE A CA 1
ATOM 1474 C C . ILE A 1 182 ? 8.688 -12.100 7.602 1.00 52.56 182 ILE A C 1
ATOM 1476 O O . ILE A 1 182 ? 9.067 -11.917 8.755 1.00 52.56 182 ILE A O 1
ATOM 1480 N N . VAL A 1 183 ? 8.481 -11.072 6.774 1.00 52.28 183 VAL A N 1
ATOM 1481 C CA . VAL A 1 183 ? 8.694 -9.666 7.153 1.00 52.28 183 VAL A CA 1
ATOM 1482 C C . VAL A 1 183 ? 7.342 -9.015 7.435 1.00 52.28 183 VAL A C 1
ATOM 1484 O O . VAL A 1 183 ? 6.723 -8.439 6.541 1.00 52.28 183 VAL A O 1
ATOM 1487 N N . ARG A 1 184 ? 6.877 -9.131 8.685 1.00 52.50 184 ARG A N 1
ATOM 1488 C CA . ARG A 1 184 ? 5.619 -8.516 9.163 1.00 52.50 184 ARG A CA 1
ATOM 1489 C C . ARG A 1 184 ? 5.739 -7.009 9.391 1.00 52.50 184 ARG A C 1
ATOM 1491 O O . ARG A 1 184 ? 4.754 -6.281 9.316 1.00 52.50 184 ARG A O 1
ATOM 1498 N N . THR A 1 185 ? 6.945 -6.538 9.697 1.00 51.31 185 THR A N 1
ATOM 1499 C CA . THR A 1 185 ? 7.208 -5.162 10.120 1.00 51.31 185 THR A CA 1
ATOM 1500 C C . THR A 1 185 ? 7.878 -4.372 9.012 1.00 51.31 185 THR A C 1
ATOM 1502 O O . THR A 1 185 ? 8.980 -4.700 8.577 1.00 51.31 185 THR A O 1
ATOM 1505 N N . ASN A 1 186 ? 7.249 -3.278 8.603 1.00 55.72 186 ASN A N 1
ATOM 1506 C CA . ASN A 1 186 ? 7.783 -2.369 7.597 1.00 55.72 186 ASN A CA 1
ATOM 1507 C C . ASN A 1 186 ? 8.817 -1.371 8.169 1.00 55.72 186 ASN A C 1
ATOM 1509 O O . ASN A 1 186 ? 8.920 -0.241 7.695 1.00 55.72 186 ASN A O 1
ATOM 1513 N N . ASN A 1 187 ? 9.575 -1.772 9.201 1.00 59.03 187 ASN A N 1
ATOM 1514 C CA . ASN A 1 187 ? 10.524 -0.913 9.928 1.00 59.03 187 ASN A CA 1
ATOM 1515 C C . ASN A 1 187 ? 11.532 -0.233 8.989 1.00 59.03 187 ASN A C 1
ATOM 1517 O O . ASN A 1 187 ? 11.985 0.878 9.254 1.00 59.03 187 ASN A O 1
ATOM 1521 N N . HIS A 1 188 ? 11.878 -0.892 7.884 1.00 61.72 188 HIS A N 1
ATOM 1522 C CA . HIS A 1 188 ? 12.803 -0.361 6.890 1.00 61.72 188 HIS A CA 1
ATOM 1523 C C . HIS A 1 188 ? 12.198 0.789 6.082 1.00 61.72 188 HIS A C 1
ATOM 1525 O O . HIS A 1 188 ? 12.857 1.814 5.919 1.00 61.72 188 HIS A O 1
ATOM 1531 N N . LEU A 1 189 ? 10.947 0.667 5.630 1.00 63.12 189 LEU A N 1
ATOM 1532 C CA . LEU A 1 189 ? 10.261 1.737 4.902 1.00 63.12 189 LEU A CA 1
ATOM 1533 C C . LEU A 1 189 ? 9.888 2.889 5.841 1.00 63.12 189 LEU A C 1
ATOM 1535 O O . LEU A 1 189 ? 10.061 4.046 5.475 1.00 63.12 189 LEU A O 1
ATOM 1539 N N . GLU A 1 190 ? 9.474 2.595 7.080 1.00 66.00 190 GLU A N 1
ATOM 1540 C CA . GLU A 1 190 ? 9.284 3.617 8.121 1.00 66.00 190 GLU A CA 1
ATOM 1541 C C . GLU A 1 190 ? 10.601 4.353 8.407 1.00 66.00 190 GLU A C 1
ATOM 1543 O O . GLU A 1 190 ? 10.649 5.584 8.445 1.00 66.00 190 GLU A O 1
ATOM 1548 N N . GLY A 1 191 ? 11.698 3.605 8.547 1.00 70.31 191 GLY A N 1
ATOM 1549 C CA . GLY A 1 191 ? 13.037 4.153 8.723 1.00 70.31 191 GLY A CA 1
ATOM 1550 C C . GLY A 1 191 ? 13.482 4.995 7.529 1.00 70.31 191 GLY A C 1
ATOM 1551 O O . GLY A 1 191 ? 14.077 6.056 7.713 1.00 70.31 191 GLY A O 1
ATOM 1552 N N . TRP A 1 192 ? 13.175 4.571 6.303 1.00 73.75 192 TRP A N 1
ATOM 1553 C CA . TRP A 1 192 ? 13.451 5.339 5.094 1.00 73.75 192 TRP A CA 1
ATOM 1554 C C . TRP A 1 192 ? 12.627 6.633 5.042 1.00 73.75 192 TRP A C 1
ATOM 1556 O O . TRP A 1 192 ? 13.228 7.705 4.972 1.00 73.75 192 TRP A O 1
ATOM 1566 N N . HIS A 1 193 ? 11.301 6.577 5.216 1.00 69.81 193 HIS A N 1
ATOM 1567 C CA . HIS A 1 193 ? 10.446 7.771 5.267 1.00 69.81 193 HIS A CA 1
ATOM 1568 C C . HIS A 1 193 ? 10.866 8.735 6.378 1.00 69.81 193 HIS A C 1
ATOM 1570 O O . HIS A 1 193 ? 10.978 9.938 6.147 1.00 69.81 193 HIS A O 1
ATOM 1576 N N . SER A 1 194 ? 11.160 8.224 7.578 1.00 73.31 194 SER A N 1
ATOM 1577 C CA . SER A 1 194 ? 11.629 9.043 8.700 1.00 73.31 194 SER A CA 1
ATOM 1578 C C . SER A 1 194 ? 12.947 9.746 8.372 1.00 73.31 194 SER A C 1
ATOM 1580 O O . SER A 1 194 ? 13.101 10.929 8.676 1.00 73.31 194 SER A O 1
ATOM 1582 N N . ARG A 1 195 ? 13.900 9.051 7.735 1.00 76.81 195 ARG A N 1
ATOM 1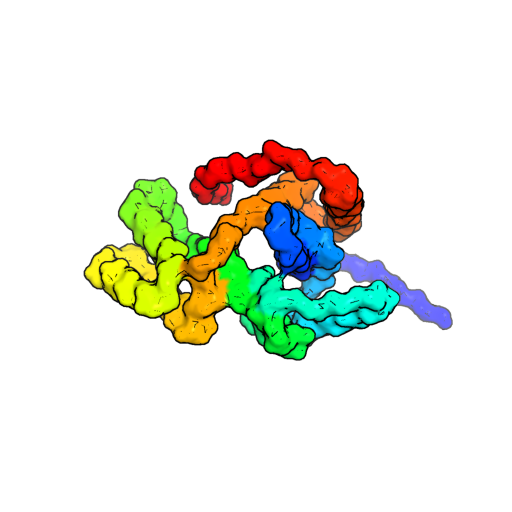583 C CA . ARG A 1 195 ? 15.175 9.644 7.300 1.00 76.81 195 ARG A CA 1
ATOM 1584 C C . ARG A 1 195 ? 14.962 10.707 6.229 1.00 76.81 195 ARG A C 1
ATOM 1586 O O . ARG A 1 195 ? 15.509 11.796 6.377 1.00 76.81 195 ARG A O 1
ATOM 1593 N N . MET A 1 196 ? 14.158 10.421 5.208 1.00 76.19 196 MET A N 1
ATOM 1594 C CA . MET A 1 196 ? 13.845 11.371 4.136 1.00 76.19 196 MET A CA 1
ATOM 1595 C C . MET A 1 196 ? 13.188 12.636 4.695 1.00 76.19 196 MET A C 1
ATOM 1597 O O . MET A 1 196 ? 13.679 13.735 4.447 1.00 76.19 196 MET A O 1
ATOM 1601 N N . ASN A 1 197 ? 12.177 12.491 5.558 1.00 76.88 197 ASN A N 1
ATOM 1602 C CA . ASN A 1 197 ? 11.509 13.621 6.210 1.00 76.88 197 ASN A CA 1
ATOM 1603 C C . ASN A 1 197 ? 12.469 14.426 7.102 1.00 76.88 197 ASN A C 1
ATOM 1605 O O . ASN A 1 197 ? 12.466 15.656 7.073 1.00 76.88 197 ASN A O 1
ATOM 1609 N N . LYS A 1 198 ? 13.348 13.752 7.857 1.00 80.44 198 LYS A N 1
ATOM 1610 C CA . LYS A 1 198 ? 14.378 14.423 8.668 1.00 80.44 198 LYS A CA 1
ATOM 1611 C C . LYS A 1 198 ? 15.415 15.156 7.826 1.00 80.44 198 LYS A C 1
ATOM 1613 O O . LYS A 1 198 ? 15.911 16.182 8.276 1.00 80.44 198 LYS A O 1
ATOM 1618 N N . ARG A 1 199 ? 15.778 14.635 6.650 1.00 76.62 199 ARG A N 1
ATOM 1619 C CA . ARG A 1 199 ? 16.735 15.275 5.731 1.00 76.62 199 ARG A CA 1
ATOM 1620 C C . ARG A 1 199 ? 16.112 16.450 4.981 1.00 76.62 199 ARG A C 1
ATOM 1622 O O . ARG A 1 199 ? 16.807 17.433 4.764 1.00 76.62 199 ARG A O 1
ATOM 1629 N N . ALA A 1 200 ? 14.822 16.381 4.659 1.00 74.81 200 ALA A N 1
ATOM 1630 C CA . ALA A 1 200 ? 14.090 17.488 4.051 1.00 74.81 200 ALA A CA 1
ATOM 1631 C C . ALA A 1 200 ? 14.019 18.726 4.977 1.00 74.81 200 ALA A C 1
ATOM 1633 O O . ALA A 1 200 ? 13.916 19.845 4.501 1.00 74.81 200 ALA A O 1
ATOM 1634 N N . ARG A 1 201 ? 14.147 18.574 6.304 1.00 64.06 201 ARG A N 1
ATOM 1635 C CA . ARG A 1 201 ? 14.377 19.674 7.276 1.00 64.06 201 ARG A CA 1
ATOM 1636 C C . ARG A 1 201 ? 13.467 20.920 7.171 1.00 64.06 201 ARG A C 1
ATOM 1638 O O . ARG A 1 201 ? 13.853 21.955 7.701 1.00 64.06 201 ARG A O 1
ATOM 1645 N N . LYS A 1 202 ? 12.277 20.855 6.562 1.00 57.78 202 LYS A N 1
ATOM 1646 C CA . LYS A 1 202 ? 11.256 21.926 6.521 1.00 57.78 202 LYS A CA 1
ATOM 1647 C C . LYS A 1 202 ? 9.944 21.377 5.959 1.00 57.78 202 LYS A C 1
ATOM 1649 O O . LYS A 1 202 ? 9.951 20.409 5.205 1.00 57.78 202 LYS A O 1
ATOM 1654 N N . HIS A 1 203 ? 8.830 22.039 6.284 1.00 55.69 203 HIS A N 1
ATOM 1655 C CA . HIS A 1 203 ? 7.519 21.733 5.703 1.00 55.69 203 HIS A CA 1
ATOM 1656 C C . HIS A 1 203 ? 7.460 21.988 4.192 1.00 55.69 203 HIS A C 1
ATOM 1658 O O . HIS A 1 203 ? 6.548 21.476 3.570 1.00 55.69 203 HIS A O 1
ATOM 1664 N N . HIS A 1 204 ? 8.420 22.706 3.590 1.00 60.78 204 HIS A N 1
ATOM 1665 C CA . HIS A 1 204 ? 8.470 22.972 2.149 1.00 60.78 204 HIS A CA 1
ATOM 1666 C C . HIS A 1 204 ? 9.907 22.875 1.629 1.00 60.78 204 HIS A C 1
ATOM 1668 O O . HIS A 1 204 ? 10.766 23.667 2.019 1.00 60.78 204 HIS A O 1
ATOM 1674 N N . LEU A 1 205 ? 10.157 21.902 0.752 1.00 75.12 205 LEU A N 1
ATOM 1675 C CA . LEU A 1 205 ? 11.410 21.756 0.015 1.00 75.12 205 LEU A CA 1
ATOM 1676 C C . LEU A 1 205 ? 11.186 22.244 -1.418 1.00 75.12 205 LEU A C 1
ATOM 1678 O O . LEU A 1 205 ? 10.216 21.831 -2.053 1.00 75.12 205 LEU A O 1
ATOM 1682 N N . GLY A 1 206 ? 12.065 23.103 -1.937 1.00 81.19 206 GLY A N 1
ATOM 1683 C CA . GLY A 1 206 ? 12.014 23.470 -3.354 1.00 81.19 206 GLY A CA 1
ATOM 1684 C C . GLY A 1 206 ? 12.296 22.256 -4.247 1.00 81.19 206 GLY A C 1
ATOM 1685 O O . GLY A 1 206 ? 13.013 21.343 -3.836 1.00 81.19 206 GLY A O 1
ATOM 1686 N N . PHE A 1 207 ? 11.782 22.249 -5.481 1.00 82.44 207 PHE A N 1
ATOM 1687 C CA . PHE A 1 207 ? 11.937 21.113 -6.405 1.00 82.44 207 PHE A CA 1
ATOM 1688 C C . PHE A 1 207 ? 13.401 20.684 -6.590 1.00 82.44 207 PHE A C 1
ATOM 1690 O O . PHE A 1 207 ? 13.721 19.510 -6.443 1.00 82.44 207 PHE A O 1
ATOM 1697 N N . TYR A 1 208 ? 14.312 21.632 -6.823 1.00 84.69 208 TYR A N 1
ATOM 1698 C CA . TYR A 1 208 ? 15.737 21.328 -6.999 1.00 84.69 208 TYR A CA 1
ATOM 1699 C C . TYR A 1 208 ? 16.388 20.750 -5.737 1.00 84.69 208 TYR A C 1
ATOM 1701 O O . TYR A 1 208 ? 17.184 19.821 -5.819 1.00 84.69 208 TYR A O 1
ATOM 1709 N N . GLN A 1 209 ? 16.013 21.253 -4.558 1.00 84.00 209 GLN A N 1
ATOM 1710 C CA . GLN A 1 209 ? 16.499 20.724 -3.280 1.00 84.00 209 GLN A CA 1
ATOM 1711 C C . GLN A 1 209 ? 15.986 19.300 -3.041 1.00 84.00 209 GLN A C 1
ATOM 1713 O O . GLN A 1 209 ? 16.706 18.452 -2.520 1.00 84.00 209 GLN A O 1
ATOM 1718 N N . PHE A 1 210 ? 14.746 19.030 -3.449 1.00 82.81 210 PHE A N 1
ATOM 1719 C CA . PHE A 1 210 ? 14.157 17.700 -3.402 1.00 82.81 210 PHE A CA 1
ATOM 1720 C C . PHE A 1 210 ? 14.827 16.730 -4.374 1.00 82.81 210 PHE A C 1
ATOM 1722 O O . PHE A 1 210 ? 15.163 15.613 -3.983 1.00 82.81 210 PHE A O 1
ATOM 1729 N N . LEU A 1 211 ? 15.090 17.168 -5.605 1.00 84.19 211 LEU A N 1
ATOM 1730 C CA . LEU A 1 211 ? 15.805 16.372 -6.594 1.00 84.19 211 LEU A CA 1
ATOM 1731 C C . LEU A 1 211 ? 17.218 16.027 -6.109 1.00 84.19 211 LEU A C 1
ATOM 1733 O O . LEU A 1 211 ? 17.606 14.863 -6.155 1.00 84.19 211 LEU A O 1
ATOM 1737 N N . GLN A 1 212 ? 17.947 17.002 -5.557 1.00 85.69 212 GLN A N 1
ATOM 1738 C CA . GLN A 1 212 ? 19.268 16.758 -4.976 1.00 85.69 212 GLN A CA 1
ATOM 1739 C C . GLN A 1 212 ? 19.202 15.736 -3.836 1.00 85.69 212 GLN A C 1
ATOM 1741 O O . GLN A 1 212 ? 20.014 14.819 -3.766 1.00 85.69 212 GLN A O 1
ATOM 1746 N N . LEU A 1 213 ? 18.191 15.839 -2.971 1.00 84.38 213 LEU A N 1
ATOM 1747 C CA . LEU A 1 213 ? 17.994 14.904 -1.869 1.00 84.38 213 LEU A CA 1
ATOM 1748 C C . LEU A 1 213 ? 17.726 13.466 -2.352 1.00 84.38 213 LEU A C 1
ATOM 1750 O O . LEU A 1 213 ? 18.218 12.527 -1.719 1.00 84.38 213 LEU A O 1
ATOM 1754 N N . ILE A 1 214 ? 16.997 13.294 -3.462 1.00 82.31 214 ILE A N 1
ATOM 1755 C CA . ILE A 1 214 ? 16.823 11.995 -4.131 1.00 82.31 214 ILE A CA 1
ATOM 1756 C C . ILE A 1 214 ? 18.152 11.488 -4.690 1.00 82.31 214 ILE A C 1
ATOM 1758 O O . ILE A 1 214 ? 18.506 10.343 -4.417 1.00 82.31 214 ILE A O 1
ATOM 1762 N N . ILE A 1 215 ? 18.895 12.321 -5.423 1.00 83.50 215 ILE A N 1
ATOM 1763 C CA . ILE A 1 215 ? 20.191 11.950 -6.017 1.00 83.50 215 ILE A CA 1
ATOM 1764 C C . ILE A 1 215 ? 21.168 11.497 -4.925 1.00 83.50 215 ILE A C 1
ATOM 1766 O O . ILE A 1 215 ? 21.779 10.435 -5.036 1.00 83.50 215 ILE A O 1
ATOM 1770 N N . ASP A 1 216 ? 21.247 12.245 -3.825 1.00 83.69 216 ASP A N 1
ATOM 1771 C CA . ASP A 1 216 ? 22.074 11.911 -2.664 1.00 83.69 216 ASP A CA 1
ATOM 1772 C C . ASP A 1 216 ? 21.643 10.614 -1.963 1.00 83.69 216 ASP A C 1
ATOM 1774 O O . ASP A 1 216 ? 22.428 9.993 -1.249 1.00 83.69 216 ASP A O 1
ATOM 1778 N N . GLU A 1 217 ? 20.361 10.252 -2.031 1.00 79.12 217 GLU A N 1
ATOM 1779 C CA . GLU A 1 217 ? 19.876 8.995 -1.460 1.00 79.12 217 GLU A CA 1
ATOM 1780 C C . GLU A 1 217 ? 20.150 7.823 -2.406 1.00 79.12 217 GLU A C 1
ATOM 1782 O O . GLU A 1 217 ? 20.561 6.752 -1.957 1.00 79.12 217 GLU A O 1
ATOM 1787 N N . HIS A 1 218 ? 19.996 8.039 -3.711 1.00 75.94 218 HIS A N 1
ATOM 1788 C CA . HIS A 1 218 ? 20.299 7.042 -4.727 1.00 75.94 218 HIS A CA 1
ATOM 1789 C C . HIS A 1 218 ? 21.796 6.700 -4.754 1.00 75.94 218 HIS A C 1
ATOM 1791 O O . HIS A 1 218 ? 22.150 5.523 -4.770 1.00 75.94 218 HIS A O 1
ATOM 1797 N N . SER A 1 219 ? 22.684 7.692 -4.631 1.00 77.44 219 SER A N 1
ATOM 1798 C CA . SER A 1 219 ? 24.139 7.472 -4.598 1.00 77.44 219 SER A CA 1
ATOM 1799 C C . SER A 1 219 ? 24.597 6.584 -3.433 1.00 77.44 219 SER A C 1
ATOM 1801 O O . SER A 1 219 ? 25.562 5.830 -3.565 1.00 77.44 219 SER A O 1
ATOM 1803 N N . LYS A 1 220 ? 23.869 6.580 -2.308 1.00 75.50 220 LYS A N 1
ATOM 1804 C CA . LYS A 1 220 ? 24.142 5.664 -1.187 1.00 75.50 220 LYS A CA 1
ATOM 1805 C C . LYS A 1 220 ? 23.767 4.223 -1.494 1.00 75.50 220 LYS A C 1
ATOM 1807 O O . LYS A 1 220 ? 24.398 3.323 -0.952 1.00 75.50 220 LYS A O 1
ATOM 1812 N N . THR A 1 221 ? 22.770 4.000 -2.346 1.00 67.94 221 THR A N 1
ATOM 1813 C CA . THR A 1 221 ? 22.326 2.653 -2.726 1.00 67.94 221 THR A CA 1
ATOM 1814 C C . THR A 1 221 ? 23.457 1.886 -3.405 1.00 67.94 221 THR A C 1
ATOM 1816 O O . THR A 1 221 ? 23.701 0.740 -3.044 1.00 67.94 221 THR A O 1
ATOM 1819 N N . GLY A 1 222 ? 24.230 2.544 -4.278 1.00 67.38 222 GLY A N 1
ATOM 1820 C CA . GLY A 1 222 ? 25.399 1.937 -4.924 1.00 67.38 222 GLY A CA 1
ATOM 1821 C C . GLY A 1 222 ? 26.478 1.469 -3.940 1.00 67.38 222 GLY A C 1
ATOM 1822 O O . GLY A 1 222 ? 27.076 0.419 -4.147 1.00 67.38 222 GLY A O 1
ATOM 1823 N N . MET A 1 223 ? 26.686 2.188 -2.829 1.00 69.69 223 MET A N 1
ATOM 1824 C CA . MET A 1 223 ? 27.608 1.739 -1.776 1.00 69.69 223 MET A CA 1
ATOM 1825 C C . MET A 1 223 ? 27.093 0.493 -1.052 1.00 69.69 223 MET A C 1
ATOM 1827 O O . MET A 1 223 ? 27.880 -0.387 -0.726 1.00 69.69 223 MET A O 1
ATOM 1831 N N . VAL A 1 224 ? 25.782 0.414 -0.799 1.00 68.06 224 VAL A N 1
ATOM 1832 C CA . VAL A 1 224 ? 25.185 -0.747 -0.123 1.00 68.06 224 VAL A CA 1
ATOM 1833 C C . VAL A 1 224 ? 25.221 -1.977 -1.031 1.00 68.06 224 VAL A C 1
ATOM 1835 O O . VAL A 1 224 ? 25.533 -3.054 -0.544 1.00 68.06 224 VAL A O 1
ATOM 1838 N N . VAL A 1 225 ? 24.971 -1.823 -2.337 1.00 68.50 225 VAL A N 1
ATOM 1839 C CA . VAL A 1 225 ? 25.096 -2.920 -3.317 1.00 68.50 225 VAL A CA 1
ATOM 1840 C C . VAL A 1 225 ? 26.526 -3.463 -3.341 1.00 68.50 225 VAL A C 1
ATOM 1842 O O . VAL A 1 225 ? 26.713 -4.654 -3.132 1.00 68.50 225 VAL A O 1
ATOM 1845 N N . ARG A 1 226 ? 27.540 -2.590 -3.449 1.00 67.81 226 ARG A N 1
ATOM 1846 C CA . ARG A 1 226 ? 28.953 -3.014 -3.397 1.00 67.81 226 ARG A CA 1
ATOM 1847 C C . ARG A 1 226 ? 29.303 -3.750 -2.102 1.00 67.81 226 ARG A C 1
ATOM 1849 O O . ARG A 1 226 ? 29.992 -4.755 -2.140 1.00 67.81 226 ARG A O 1
ATOM 1856 N N . GLN A 1 227 ? 28.786 -3.290 -0.962 1.00 68.00 227 GLN A N 1
ATOM 1857 C CA . GLN A 1 227 ? 28.992 -3.967 0.323 1.00 68.00 227 GLN A CA 1
ATOM 1858 C C . GLN A 1 227 ? 28.339 -5.356 0.385 1.00 68.00 227 GLN A C 1
ATOM 1860 O O . GLN A 1 227 ? 28.877 -6.235 1.057 1.00 68.00 227 GLN A O 1
ATOM 1865 N N . MET A 1 228 ? 27.200 -5.559 -0.291 1.00 66.31 228 MET A N 1
ATOM 1866 C CA . MET A 1 228 ? 26.591 -6.888 -0.423 1.00 66.31 228 MET A CA 1
ATOM 1867 C C . MET A 1 228 ? 27.443 -7.800 -1.306 1.00 66.31 228 MET A C 1
ATOM 1869 O O . MET A 1 228 ? 27.681 -8.942 -0.921 1.00 66.31 228 MET A O 1
ATOM 1873 N N . ASP A 1 229 ? 27.928 -7.287 -2.440 1.00 67.75 229 ASP A N 1
ATOM 1874 C CA . ASP A 1 229 ? 28.771 -8.038 -3.379 1.00 67.75 229 ASP A CA 1
ATOM 1875 C C . ASP A 1 229 ? 30.115 -8.442 -2.742 1.00 67.75 229 ASP A C 1
ATOM 1877 O O . ASP A 1 229 ? 30.623 -9.534 -2.982 1.00 67.75 229 ASP A O 1
ATOM 1881 N N . GLU A 1 230 ? 30.663 -7.592 -1.869 1.00 72.62 230 GLU A N 1
ATOM 1882 C CA . GLU A 1 230 ? 31.897 -7.837 -1.107 1.00 72.62 230 GLU A CA 1
ATOM 1883 C C . GLU A 1 230 ? 31.693 -8.745 0.126 1.00 72.62 230 GLU A C 1
ATOM 1885 O O . GLU A 1 230 ? 32.635 -8.983 0.884 1.00 72.62 230 GLU A O 1
ATOM 1890 N N . GLY A 1 231 ? 30.475 -9.245 0.372 1.00 56.88 231 GLY A N 1
ATOM 1891 C CA . GLY A 1 231 ? 30.181 -10.133 1.502 1.00 56.88 231 GLY A CA 1
ATOM 1892 C C . GLY A 1 231 ? 30.243 -9.455 2.878 1.00 56.88 231 GLY A C 1
ATOM 1893 O O . GLY A 1 231 ? 30.217 -10.135 3.906 1.00 56.88 231 GLY A O 1
ATOM 1894 N N . TYR A 1 232 ? 30.286 -8.118 2.935 1.00 54.06 232 TYR A N 1
ATOM 1895 C CA . TYR A 1 232 ? 30.203 -7.359 4.182 1.00 54.06 232 TYR A CA 1
ATOM 1896 C C . TYR A 1 232 ? 28.756 -7.357 4.702 1.00 54.06 232 TYR A C 1
ATOM 1898 O O . TYR A 1 232 ? 28.055 -6.342 4.684 1.00 54.06 232 TYR A O 1
ATOM 1906 N N . THR A 1 233 ? 28.308 -8.484 5.261 1.00 49.03 233 THR A N 1
ATOM 1907 C CA . THR A 1 233 ? 27.086 -8.540 6.072 1.00 49.03 233 THR A CA 1
ATOM 1908 C C . THR A 1 233 ? 27.368 -7.832 7.392 1.00 49.03 233 THR A C 1
ATOM 1910 O O . THR A 1 233 ? 27.739 -8.434 8.406 1.00 49.03 233 THR A O 1
ATOM 1913 N N . ARG A 1 234 ? 27.276 -6.499 7.405 1.00 43.88 234 ARG A N 1
ATOM 1914 C CA . ARG A 1 234 ? 27.401 -5.749 8.651 1.00 43.88 234 ARG A CA 1
ATOM 1915 C C . ARG A 1 234 ? 26.207 -6.148 9.516 1.00 43.88 234 ARG A C 1
ATOM 1917 O O . ARG A 1 234 ? 25.106 -5.647 9.311 1.00 43.88 234 ARG A O 1
ATOM 1924 N N . GLY A 1 235 ? 26.453 -7.017 10.501 1.00 36.75 235 GLY A N 1
ATOM 1925 C CA . GLY A 1 235 ? 25.534 -7.482 11.547 1.00 36.75 235 GLY A CA 1
ATOM 1926 C C . GLY A 1 235 ? 25.036 -6.372 12.479 1.00 36.75 235 GLY A C 1
ATOM 1927 O O . GLY A 1 235 ? 25.029 -6.506 13.698 1.00 36.75 235 GLY A O 1
ATOM 1928 N N . ARG A 1 236 ? 24.613 -5.238 11.922 1.00 33.47 236 ARG A N 1
ATOM 1929 C CA . ARG A 1 236 ? 23.709 -4.303 12.569 1.00 33.47 236 ARG A CA 1
ATOM 1930 C C . ARG A 1 236 ? 22.341 -4.571 11.987 1.00 33.47 236 ARG A C 1
ATOM 1932 O O . ARG A 1 236 ? 21.874 -3.857 11.101 1.00 33.47 236 ARG A O 1
ATOM 1939 N N . GLY A 1 237 ? 21.677 -5.573 12.555 1.00 32.47 237 GLY A N 1
ATOM 1940 C CA . GLY A 1 237 ? 20.229 -5.552 12.592 1.00 32.47 237 GLY A CA 1
ATOM 1941 C C . GLY A 1 237 ? 19.814 -4.152 13.037 1.00 32.47 237 GLY A C 1
ATOM 1942 O O . GLY A 1 237 ? 20.035 -3.758 14.183 1.00 32.47 237 GLY A O 1
ATOM 1943 N N . TYR A 1 238 ? 19.239 -3.380 12.116 1.00 38.44 238 TYR A N 1
ATOM 1944 C CA . TYR A 1 238 ? 18.505 -2.152 12.408 1.00 38.44 238 TYR A CA 1
ATOM 1945 C C . TYR A 1 238 ? 17.195 -2.536 13.118 1.00 38.44 238 TYR A C 1
ATOM 1947 O O . TYR A 1 238 ? 16.094 -2.181 12.710 1.00 38.44 238 TYR A O 1
ATOM 1955 N N . VAL A 1 239 ? 17.311 -3.293 14.207 1.00 28.47 239 VAL A N 1
ATOM 1956 C CA . VAL A 1 239 ? 16.236 -3.578 15.141 1.00 28.47 239 VAL A CA 1
ATOM 1957 C C . VAL A 1 239 ? 16.240 -2.422 16.127 1.00 28.47 239 VAL A C 1
ATOM 1959 O O . VAL A 1 239 ? 16.775 -2.502 17.230 1.00 28.47 239 VAL A O 1
ATOM 1962 N N . ARG A 1 240 ? 15.616 -1.306 15.740 1.00 27.53 240 ARG A N 1
ATOM 1963 C CA . ARG A 1 240 ? 14.987 -0.493 16.778 1.00 27.53 240 ARG A CA 1
ATOM 1964 C C . ARG A 1 240 ? 13.807 -1.307 17.288 1.00 27.53 240 ARG A C 1
ATOM 1966 O O . ARG A 1 240 ? 12.868 -1.573 16.541 1.00 27.53 240 ARG A O 1
ATOM 1973 N N . ARG A 1 241 ? 13.872 -1.714 18.561 1.00 24.77 241 ARG A N 1
ATOM 1974 C CA . ARG A 1 241 ? 12.686 -2.152 19.301 1.00 24.77 241 ARG A CA 1
ATOM 1975 C C . ARG A 1 241 ? 11.600 -1.098 19.099 1.00 24.77 241 ARG A C 1
ATOM 1977 O O . ARG A 1 241 ? 11.870 0.097 19.207 1.00 24.77 241 ARG A O 1
ATOM 1984 N N . SER A 1 242 ? 10.413 -1.586 18.757 1.00 26.22 242 SER A N 1
ATOM 1985 C CA . SER A 1 242 ? 9.202 -0.825 18.474 1.00 26.22 242 SER A CA 1
ATOM 1986 C C . SER A 1 242 ? 9.025 0.329 19.468 1.00 26.22 242 SER A C 1
ATOM 1988 O O . SER A 1 242 ? 8.664 0.118 20.625 1.00 26.22 242 SER A O 1
ATOM 1990 N N . ALA A 1 243 ? 9.309 1.556 19.029 1.00 25.11 243 ALA A N 1
ATOM 1991 C CA . ALA A 1 243 ? 8.858 2.746 19.728 1.00 25.11 243 ALA A CA 1
ATOM 1992 C C . ALA A 1 243 ? 7.429 2.979 19.248 1.00 25.11 243 ALA A C 1
ATOM 1994 O O . ALA A 1 243 ? 7.203 3.517 18.168 1.00 25.11 243 ALA A O 1
ATOM 1995 N N . ALA A 1 244 ? 6.477 2.471 20.029 1.00 27.64 244 ALA A N 1
ATOM 1996 C CA . ALA A 1 244 ? 5.056 2.638 19.792 1.00 27.64 244 ALA A CA 1
ATOM 1997 C C . ALA A 1 244 ? 4.736 4.087 19.390 1.00 27.64 244 ALA A C 1
ATOM 1999 O O . ALA A 1 244 ? 5.090 5.014 20.115 1.00 27.64 244 ALA A O 1
ATOM 2000 N N . TYR A 1 245 ? 4.076 4.232 18.236 1.00 29.88 245 TYR A N 1
ATOM 2001 C CA . TYR A 1 245 ? 3.320 5.392 17.760 1.00 29.88 245 TYR A CA 1
ATOM 2002 C C . TYR A 1 245 ? 3.431 6.651 18.641 1.00 29.88 245 TYR A C 1
ATOM 2004 O O . TYR A 1 245 ? 2.551 6.922 19.458 1.00 29.88 245 TYR A O 1
ATOM 2012 N N . ARG A 1 246 ? 4.496 7.442 18.455 1.00 22.64 246 ARG A N 1
ATOM 2013 C CA . ARG A 1 246 ? 4.509 8.856 18.854 1.00 22.64 246 ARG A CA 1
ATOM 2014 C C . ARG A 1 246 ? 4.058 9.672 17.656 1.00 22.64 246 ARG A C 1
ATOM 2016 O O . ARG A 1 246 ? 4.800 9.835 16.693 1.00 22.64 246 ARG A O 1
ATOM 2023 N N . VAL A 1 247 ? 2.821 10.137 17.725 1.00 26.95 247 VAL A N 1
ATOM 2024 C CA . VAL A 1 247 ? 2.298 11.175 16.841 1.00 26.95 247 VAL A CA 1
ATOM 2025 C C . VAL A 1 247 ? 2.805 12.507 17.405 1.00 26.95 247 VAL A C 1
ATOM 2027 O O . VAL A 1 247 ? 2.581 12.766 18.586 1.00 26.95 247 VAL A O 1
ATOM 2030 N N . GLN A 1 248 ? 3.542 13.285 16.605 1.00 29.00 248 GLN A N 1
ATOM 2031 C CA . GLN A 1 248 ? 3.769 14.713 16.871 1.00 29.00 248 GLN A CA 1
ATOM 2032 C C . GLN A 1 248 ? 2.505 15.506 16.523 1.00 29.00 248 GLN A C 1
ATOM 2034 O O . GLN A 1 248 ? 1.789 15.111 15.570 1.00 29.00 248 GLN A O 1
#

Radius of gyration: 20.95 Å; chains: 1; bounding box: 53×52×62 Å

pLDDT: mean 70.19, std 21.86, range [20.09, 93.06]

Foldseek 3Di:
DDDDDDDDDDDPPQPCPPDQDDQPQPPPPPDRDGFSDDGDDDPDDALVVLLVVLVVVVVVCVVVVHDPADQEDEEAPRPNNVVSCCVSHVNHHYAYQLVNVLVVLVVVCVVLVCVVCCVPPPVVVVLSVQLSVLLEPLVCSVVSLVVSQVVDDPSCNVSSVCCCVPQNDSVRVRRNRCPPPPCNDPVVVVVVVVVLVVCCVDSDDDPVRNVVSVVVSNVVSVVVVVCVVVVVPPPPPPPPPDPPDDDD

Secondary structure (DSSP, 8-state):
----------------------------TT------------S--SHHHHHHHHHHHHHHHHHTT-----SEEEE---TTHHHHHHHH-TTPEEEE-HHHHHHHHHHHHHHTTTHHHHHH-HHHHHHHHHHHTT-S-HHHHHHHHHHHHTT--GGGHHHHHHHHHHH-STTTHHHH--TT-S----HHHHHHHHHHHHHH-SS---HHHHHHHHHHHHHHHHHHHHHHHTT-----------------